Protein 1RI5 (pdb70)

Solvent-accessible surface area: 12973 Å² total; per-residue (Å²): 127,143,23,77,49,4,156,18,0,25,33,3,0,27,12,0,1,2,143,89,47,20,133,174,57,5,7,0,0,4,0,22,13,19,135,1,52,9,0,51,20,0,24,150,27,15,4,25,50,0,41,0,0,16,124,34,129,111,19,1,82,48,0,98,60,130,2,158,114,27,180,79,200,5,136,35,87,34,103,43,41,28,5,22,27,172,120,2,88,26,66,88,70,2,25,2,0,0,0,16,53,11,0,3,76,0,24,44,77,55,124,13,9,60,56,0,6,105,0,0,10,87,3,0,101,107,24,7,50,0,0,0,0,0,8,5,48,89,49,0,12,93,16,93,128,113,66,97,32,53,40,125,28,8,96,7,65,31,75,169,146,124,157,57,82,52,120,58,9,152,40,9,97,11,42,30,73,119,51,58,121,74,32,66,6,52,14,8,66,31,95,127,0,29,64,20,0,122,202,43,33,0,15,67,69,52,94,62,30,1,54,79,6,26,88,31,19,23,172,149,10,88,93,30,24,170,155,64,66,27,59,117,30,74,212,83,8,31,41,0,0,14,2,18,15,0,0,0,0,87,40,143

Foldseek 3Di:
DVCVQLVLLLLLLVLVLCLVAAAAQFAEEEEQCFLVPCVVSVQVRNYAHYEYEHQDVVRQVNNVVVVVPDDHNHYYHYDHNDLQQDADPPPEAGQEYEYEACLQVSVPDPNSRLRNLVNNLVRHDAFHKYKYKYFALVLQLVCVVVVHQADPFKGKAWDDDDPQDSVNTFWIFIGGVVDDHRDIGGHDPPVVNQVSNVVSQKHWDDKFFSVVSSVVVCVVCVPSQVVDPHDDDDPNSVSVSRRMMITMITGD

Structure (mmCIF, N/CA/C/O backbone):
data_1RI5
#
_entry.id   1RI5
#
_cell.length_a   63.773
_cell.length_b   63.773
_cell.length_c   112.778
_cell.angle_alpha   90.00
_cell.angle_beta   90.00
_cell.angle_gamma   120.00
#
_symmetry.space_group_name_H-M   'P 31 2 1'
#
loop_
_entity.id
_entity.type
_entity.pdbx_description
1 polymer 'mRNA CAPPING ENZYME'
2 water water
#
loop_
_atom_site.group_PDB
_atom_site.id
_atom_site.type_symbol
_atom_site.label_atom_id
_atom_site.label_alt_id
_atom_site.label_comp_id
_atom_site.label_asym_id
_atom_site.l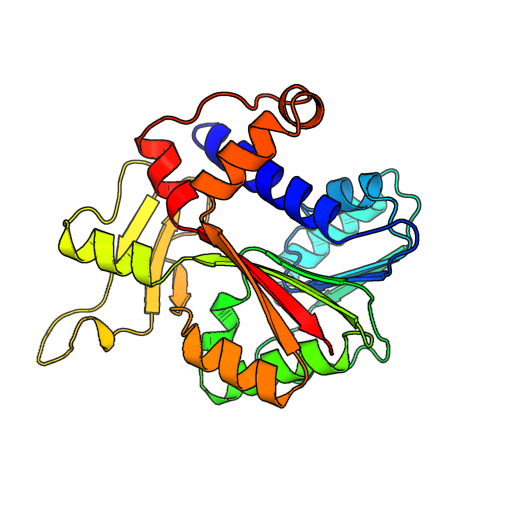abel_entity_id
_atom_site.label_seq_id
_atom_site.pdbx_PDB_ins_code
_atom_site.Cartn_x
_atom_site.Cartn_y
_atom_site.Cartn_z
_atom_site.occupancy
_atom_site.B_iso_or_equiv
_atom_site.auth_seq_id
_atom_site.auth_comp_id
_atom_site.auth_asym_id
_atom_site.auth_atom_id
_atom_site.pdbx_PDB_model_num
ATOM 1 N N . SER A 1 41 ? 20.972 46.742 98.597 1.00 56.29 41 SER A N 1
ATOM 2 C CA . SER A 1 41 ? 20.497 48.120 98.933 1.00 56.10 41 SER A CA 1
ATOM 3 C C . SER A 1 41 ? 20.204 48.933 97.676 1.00 55.45 41 SER A C 1
ATOM 4 O O . SER A 1 41 ? 19.265 49.740 97.639 1.00 55.88 41 SER A O 1
ATOM 7 N N . LYS A 1 42 ? 21.009 48.710 96.642 1.00 54.42 42 LYS A N 1
ATOM 8 C CA . LYS A 1 42 ? 20.846 49.418 95.377 1.00 53.24 42 LYS A CA 1
ATOM 9 C C . LYS A 1 42 ? 19.839 48.724 94.470 1.00 51.67 42 LYS A C 1
ATOM 10 O O . LYS A 1 42 ? 19.159 49.372 93.697 1.00 51.28 42 LYS A O 1
ATOM 16 N N . THR A 1 43 ? 19.758 47.403 94.565 1.00 50.55 43 THR A N 1
ATOM 1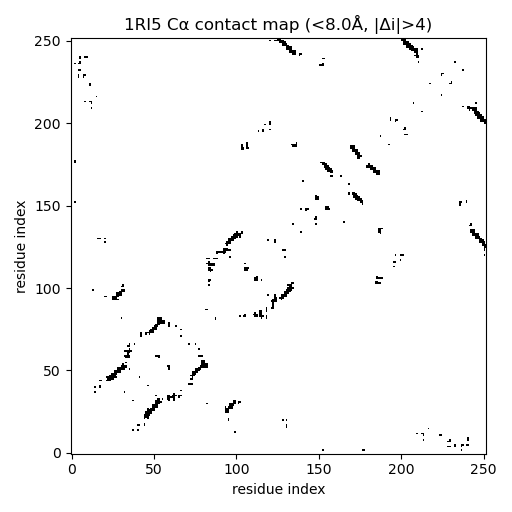7 C CA . THR A 1 43 ? 18.829 46.625 93.751 1.00 49.75 43 THR A CA 1
ATOM 18 C C . THR A 1 43 ? 17.523 46.357 94.499 1.00 49.06 43 THR A C 1
ATOM 19 O O . THR A 1 43 ? 16.689 45.583 94.044 1.00 48.99 43 THR A O 1
ATOM 23 N N . ILE A 1 44 ? 17.355 47.009 95.643 1.00 47.85 44 ILE A N 1
ATOM 24 C CA . ILE A 1 44 ? 16.160 46.849 96.459 1.00 46.83 44 ILE A CA 1
ATOM 25 C C . ILE A 1 44 ? 14.878 46.938 95.632 1.00 45.31 44 ILE A C 1
ATOM 26 O O . ILE A 1 44 ? 14.040 46.041 95.685 1.00 45.20 44 ILE A O 1
ATOM 31 N N . ASN A 1 45 ? 14.728 48.019 94.868 1.00 43.45 45 ASN A N 1
ATOM 32 C CA . ASN A 1 45 ? 13.532 48.202 94.054 1.00 41.67 45 ASN A CA 1
ATOM 33 C C . ASN A 1 45 ? 13.363 47.072 93.050 1.00 40.49 45 ASN A C 1
ATOM 34 O O . ASN A 1 45 ? 12.251 46.557 92.860 1.00 40.15 45 ASN A O 1
ATOM 39 N N . ILE A 1 46 ? 14.459 46.696 92.391 1.00 38.24 46 ILE A N 1
ATOM 40 C CA . ILE A 1 46 ? 14.410 45.622 91.406 1.00 38.46 46 ILE A CA 1
ATOM 41 C C . ILE A 1 46 ? 13.940 44.325 92.061 1.00 38.26 46 ILE A C 1
ATOM 42 O O . ILE A 1 46 ? 13.104 43.609 91.504 1.00 37.52 46 ILE A O 1
ATOM 47 N N . ARG A 1 47 ? 14.459 44.047 93.254 1.00 38.53 47 ARG A N 1
ATOM 48 C CA . ARG A 1 47 ? 14.102 42.841 93.978 1.00 38.82 47 ARG A CA 1
ATOM 49 C C . ARG A 1 47 ? 12.639 42.880 94.391 1.00 37.76 47 ARG A C 1
ATOM 50 O O . ARG A 1 47 ? 11.924 41.885 94.247 1.00 36.50 47 ARG A O 1
ATOM 58 N N . ASN A 1 48 ? 12.201 44.019 94.920 1.00 36.74 48 ASN A N 1
ATOM 59 C CA . ASN A 1 48 ? 10.815 44.165 95.356 1.00 35.08 48 ASN A CA 1
ATOM 60 C C . ASN A 1 48 ? 9.866 43.949 94.193 1.00 33.80 48 ASN A C 1
ATOM 61 O O . ASN A 1 48 ? 8.822 43.326 94.351 1.00 33.22 48 ASN A O 1
ATOM 66 N N . ALA A 1 49 ? 10.232 44.474 93.027 1.00 33.06 49 ALA A N 1
ATOM 67 C CA . ALA A 1 49 ? 9.399 44.362 91.829 1.00 31.13 49 ALA A CA 1
ATOM 68 C C . ALA A 1 49 ? 9.285 42.908 91.410 1.00 30.73 49 ALA A C 1
ATOM 69 O O . ALA A 1 49 ? 8.191 42.410 91.195 1.00 30.28 49 ALA A O 1
ATOM 71 N N . ASN A 1 50 ? 10.419 42.223 91.301 1.00 30.54 50 ASN A N 1
ATOM 72 C CA . ASN A 1 50 ? 10.422 40.811 90.923 1.00 30.89 50 ASN A CA 1
ATOM 73 C C . ASN A 1 50 ? 9.665 39.938 91.911 1.00 30.93 50 ASN A C 1
ATOM 74 O O . ASN A 1 50 ? 8.967 39.011 91.510 1.00 31.48 50 ASN A O 1
ATOM 79 N N . ASN A 1 51 ? 9.804 40.226 93.201 1.00 30.91 51 ASN A N 1
ATOM 80 C CA . ASN A 1 51 ? 9.094 39.452 94.216 1.00 31.67 51 ASN A CA 1
ATOM 81 C C . ASN A 1 51 ? 7.597 39.700 94.139 1.00 31.25 51 ASN A C 1
ATOM 82 O O . ASN A 1 51 ? 6.806 38.790 94.338 1.00 30.60 51 ASN A O 1
ATOM 87 N N . PHE A 1 52 ? 7.216 40.940 93.866 1.00 30.65 52 PHE A N 1
ATOM 88 C CA . PHE A 1 52 ? 5.813 41.315 93.749 1.00 29.89 52 PHE A CA 1
ATOM 89 C C . PHE A 1 52 ? 5.192 40.553 92.576 1.00 28.66 52 PHE A C 1
ATOM 90 O O . PHE A 1 52 ? 4.123 39.995 92.670 1.00 29.64 52 PHE A O 1
ATOM 98 N N . ILE A 1 53 ? 5.875 40.563 91.443 1.00 28.29 53 ILE A N 1
ATOM 99 C CA . ILE A 1 53 ? 5.409 39.867 90.242 1.00 26.69 53 ILE A CA 1
ATOM 100 C C . ILE A 1 53 ? 5.247 38.370 90.506 1.00 26.58 53 ILE A C 1
ATOM 101 O O . ILE A 1 53 ? 4.270 37.755 90.071 1.00 25.81 53 ILE A O 1
ATOM 106 N N . LYS A 1 54 ? 6.187 37.787 91.248 1.00 25.86 54 LYS A N 1
ATOM 107 C CA . LYS A 1 54 ? 6.123 36.358 91.558 1.00 26.79 54 LYS A CA 1
ATOM 108 C C . LYS A 1 54 ? 4.963 36.083 92.504 1.00 26.37 54 LYS A C 1
ATOM 109 O O . LYS A 1 54 ? 4.300 35.058 92.390 1.00 27.70 54 LYS A O 1
ATOM 115 N N . ALA A 1 55 ? 4.724 37.000 93.437 1.00 26.56 55 ALA A N 1
ATOM 116 C CA . ALA A 1 55 ? 3.643 36.831 94.409 1.00 26.66 55 ALA A CA 1
ATOM 117 C C . ALA A 1 55 ? 2.293 36.870 93.695 1.00 26.67 55 ALA A C 1
ATOM 118 O O . ALA A 1 55 ? 1.395 36.104 94.005 1.00 25.58 55 ALA A O 1
ATOM 120 N N . CYS A 1 56 ? 2.167 37.755 92.722 1.00 26.74 56 CYS A N 1
ATOM 121 C CA . CYS A 1 56 ? 0.932 37.877 91.964 1.00 28.32 56 CYS A CA 1
ATOM 122 C C . CYS A 1 56 ? 0.708 36.673 91.082 1.00 28.09 56 CYS A C 1
ATOM 123 O O . CYS A 1 56 ? -0.422 36.189 90.946 1.00 28.76 56 CYS A O 1
ATOM 126 N N . LEU A 1 57 ? 1.784 36.190 90.474 1.00 29.26 57 LEU A N 1
ATOM 127 C CA . LEU A 1 57 ? 1.690 35.030 89.586 1.00 30.54 57 LEU A CA 1
ATOM 128 C C . LEU A 1 57 ? 1.238 33.798 90.364 1.00 31.49 57 LEU A C 1
ATOM 129 O O . LEU A 1 57 ? 0.388 33.045 89.921 1.00 32.12 57 LEU A O 1
ATOM 134 N N . ILE A 1 58 ? 1.810 33.613 91.544 1.00 32.68 58 ILE A N 1
ATOM 135 C CA . ILE A 1 58 ? 1.452 32.491 92.404 1.00 34.77 58 ILE A CA 1
ATOM 136 C C . ILE A 1 58 ? -0.007 32.617 92.827 1.00 35.80 58 ILE A C 1
ATOM 137 O O . ILE A 1 58 ? -0.787 31.680 92.706 1.00 36.90 58 ILE A O 1
ATOM 142 N N . ARG A 1 59 ? -0.366 33.801 93.297 1.00 36.81 59 ARG A N 1
ATOM 143 C CA . ARG A 1 59 ? -1.715 34.085 93.743 1.00 37.26 59 ARG A CA 1
ATOM 144 C C . ARG A 1 59 ? -2.738 33.842 92.639 1.00 36.61 59 ARG A C 1
ATOM 145 O O . ARG A 1 59 ? -3.861 33.428 92.901 1.00 36.96 59 ARG A O 1
ATOM 153 N N . LEU A 1 60 ? -2.337 34.116 91.406 1.00 35.58 60 LEU A N 1
ATOM 154 C CA . LEU A 1 60 ? -3.214 33.946 90.253 1.00 34.06 60 LEU A CA 1
ATOM 155 C C . LEU A 1 60 ? -3.500 32.502 89.842 1.00 33.44 60 LEU A C 1
ATOM 156 O O . LEU A 1 60 ? -4.560 32.228 89.272 1.00 32.94 60 LEU A O 1
ATOM 161 N N . TYR A 1 61 ? -2.582 31.583 90.114 1.00 30.75 61 TYR A N 1
ATOM 162 C CA . TYR A 1 61 ? -2.795 30.206 89.695 1.00 29.62 61 TYR A CA 1
ATOM 163 C C . TYR A 1 61 ? -2.782 29.192 90.817 1.00 28.88 61 TYR A C 1
ATOM 164 O O . TYR A 1 61 ? -2.750 27.994 90.558 1.00 28.73 61 TYR A O 1
ATOM 173 N N . THR A 1 62 ? -2.757 29.657 92.062 1.00 28.83 62 THR A N 1
ATOM 174 C CA . THR A 1 62 ? -2.761 28.727 93.190 1.00 29.69 62 THR A CA 1
ATOM 175 C C . THR A 1 62 ? -4.029 28.868 94.034 1.00 30.53 62 THR A C 1
ATOM 176 O O . THR A 1 62 ? -4.688 29.911 94.019 1.00 30.84 62 THR A O 1
ATOM 180 N N . LYS A 1 63 ? -4.365 27.812 94.765 1.00 31.38 63 LYS A N 1
ATOM 181 C CA . LYS A 1 63 ? -5.530 27.837 95.633 1.00 31.80 63 LYS A CA 1
ATOM 182 C C . LYS A 1 63 ? -5.259 26.999 96.879 1.00 32.01 63 LYS A C 1
ATOM 183 O O . LYS A 1 63 ? -4.379 26.122 96.868 1.00 31.39 63 LYS A O 1
ATOM 189 N N . ARG A 1 64 ? -6.007 27.284 97.940 1.00 31.98 64 ARG A N 1
ATOM 190 C CA . ARG A 1 64 ? -5.868 26.575 99.201 1.00 31.78 64 ARG A CA 1
ATOM 191 C C . ARG A 1 64 ? -5.832 25.060 98.986 1.00 29.35 64 ARG A C 1
ATOM 192 O O . ARG A 1 64 ? -6.562 24.517 98.174 1.00 28.94 64 ARG A O 1
ATOM 200 N N . GLY A 1 65 ? -4.940 24.388 99.707 1.00 28.37 65 GLY A N 1
ATOM 201 C CA . GLY A 1 65 ? -4.835 22.945 99.610 1.00 27.44 65 GLY A CA 1
ATOM 202 C C . GLY A 1 65 ? -4.035 22.448 98.421 1.00 27.12 65 GLY A C 1
ATOM 203 O O . GLY A 1 65 ? -3.893 21.237 98.216 1.00 25.51 65 GLY A O 1
ATOM 204 N N . ASP A 1 66 ? -3.522 23.374 97.619 1.00 26.54 66 ASP A N 1
ATOM 205 C CA . ASP A 1 66 ? -2.745 22.989 96.446 1.00 26.74 66 ASP A CA 1
ATOM 206 C C . ASP A 1 66 ? -1.382 22.409 96.787 1.00 25.83 66 ASP A C 1
ATOM 207 O O . ASP A 1 66 ? -0.745 22.804 97.765 1.00 24.44 66 ASP A O 1
ATOM 212 N N . SER A 1 67 ? -0.945 21.450 95.979 1.00 25.79 67 SER A N 1
ATOM 213 C CA . SER A 1 67 ? 0.374 20.846 96.134 1.00 27.51 67 SER A CA 1
ATOM 214 C C . SER A 1 67 ? 1.256 21.548 95.080 1.00 26.45 67 SER A C 1
ATOM 215 O O . SER A 1 67 ? 0.918 21.604 93.897 1.00 25.72 67 SER A O 1
ATOM 218 N N . VAL A 1 68 ? 2.392 22.085 95.514 1.00 25.91 68 VAL A N 1
ATOM 219 C CA . VAL A 1 68 ? 3.281 22.813 94.634 1.00 25.48 68 VAL A CA 1
ATOM 220 C C . VAL A 1 68 ? 4.689 22.223 94.555 1.00 24.12 68 VAL A C 1
ATOM 221 O O . VAL A 1 68 ? 5.305 21.872 95.571 1.00 24.24 68 VAL A O 1
ATOM 225 N N . LEU A 1 69 ? 5.192 22.131 93.324 1.00 22.65 69 LEU A N 1
ATOM 226 C CA . LEU A 1 69 ? 6.529 21.634 93.053 1.00 22.84 69 LEU A CA 1
ATOM 227 C C . LEU A 1 69 ? 7.339 22.844 92.584 1.00 23.52 69 LEU A C 1
ATOM 228 O O . LEU A 1 69 ? 7.032 23.443 91.535 1.00 21.68 69 LEU A O 1
ATOM 233 N N . ASP A 1 70 ? 8.333 23.226 93.385 1.00 24.38 70 ASP A N 1
ATOM 234 C CA . ASP A 1 70 ? 9.177 24.368 93.063 1.00 25.92 70 ASP A CA 1
ATOM 235 C C . ASP A 1 70 ? 10.513 23.933 92.444 1.00 26.48 70 ASP A C 1
ATOM 236 O O . ASP A 1 70 ? 11.415 23.479 93.154 1.00 26.34 70 ASP A O 1
ATOM 241 N N . LEU A 1 71 ? 10.618 24.046 91.117 1.00 25.91 71 LEU A N 1
ATOM 242 C CA . LEU A 1 71 ? 11.831 23.661 90.399 1.00 26.99 71 LEU A CA 1
ATOM 243 C C . LEU A 1 71 ? 12.803 24.821 90.436 1.00 27.47 71 LEU A C 1
ATOM 244 O O . LEU A 1 71 ? 12.477 25.924 90.020 1.00 28.02 71 LEU A O 1
ATOM 249 N N . GLY A 1 72 ? 13.997 24.578 90.962 1.00 28.56 72 GLY A N 1
ATOM 250 C CA . GLY A 1 72 ? 14.974 25.644 91.075 1.00 28.75 72 GLY A CA 1
ATOM 251 C C . GLY A 1 72 ? 14.553 26.596 92.170 1.00 29.10 72 GLY A C 1
ATOM 252 O O . GLY A 1 72 ? 14.678 27.800 92.011 1.00 29.57 72 GLY A O 1
ATOM 253 N N . CYS A 1 73 ? 14.078 26.042 93.282 1.00 29.74 73 CYS A N 1
ATOM 254 C CA . CYS A 1 73 ? 13.604 26.819 94.417 1.00 29.20 73 CYS A CA 1
ATOM 255 C C . CYS A 1 73 ? 14.683 27.712 95.006 1.00 30.33 73 CYS A C 1
ATOM 256 O O . CYS A 1 73 ? 14.387 28.677 95.710 1.00 30.16 73 CYS A O 1
ATOM 259 N N . GLY A 1 74 ? 15.939 27.395 94.716 1.00 31.19 74 GLY A N 1
ATOM 260 C CA . GLY A 1 74 ? 17.031 28.178 95.266 1.00 32.13 74 GLY A CA 1
ATOM 261 C C . GLY A 1 74 ? 17.017 28.147 96.785 1.00 32.55 74 GLY A C 1
ATOM 262 O O . GLY A 1 74 ? 16.927 27.078 97.389 1.00 31.68 74 GLY A O 1
ATOM 263 N N . LYS A 1 75 ? 17.077 29.323 97.407 1.00 33.45 75 LYS A N 1
ATOM 264 C CA . LYS A 1 75 ? 17.073 29.424 98.867 1.00 35.93 75 LYS A CA 1
ATOM 265 C C . LYS A 1 75 ? 15.655 29.446 99.411 1.00 35.77 75 LYS A C 1
ATOM 266 O O . LYS A 1 75 ? 15.413 29.883 100.512 1.00 35.97 75 LYS A O 1
ATOM 272 N N . GLY A 1 76 ? 14.710 28.970 98.618 1.00 36.09 76 GLY A N 1
ATOM 273 C CA . GLY A 1 76 ? 13.329 28.933 99.050 1.00 35.71 76 GLY A CA 1
ATOM 274 C C . GLY A 1 76 ? 12.806 30.314 99.339 1.00 35.50 76 GLY A C 1
ATOM 275 O O . GLY A 1 76 ? 12.165 30.527 100.358 1.00 35.21 76 GLY A O 1
ATOM 276 N N . GLY A 1 77 ? 13.051 31.244 98.426 1.00 35.14 77 GLY A N 1
ATOM 277 C CA . GLY A 1 77 ? 12.590 32.606 98.620 1.00 34.51 77 GLY A CA 1
ATOM 278 C C . GLY A 1 77 ? 11.096 32.818 98.438 1.00 34.05 77 GLY A C 1
ATOM 279 O O . GLY A 1 77 ? 10.568 33.841 98.863 1.00 35.35 77 GLY A O 1
ATOM 280 N N . ASP A 1 78 ? 10.407 31.859 97.824 1.00 32.43 78 ASP A N 1
ATOM 281 C CA . ASP A 1 78 ? 8.972 31.974 97.616 1.00 31.67 78 ASP A CA 1
ATOM 282 C C . ASP A 1 78 ? 8.148 31.204 98.630 1.00 31.12 78 ASP A C 1
ATOM 283 O O . ASP A 1 78 ? 6.928 31.121 98.508 1.00 30.80 78 ASP A O 1
ATOM 288 N N . LEU A 1 79 ? 8.809 30.638 99.636 1.00 31.45 79 LEU A N 1
ATOM 289 C CA . LEU A 1 79 ? 8.114 29.888 100.695 1.00 31.46 79 LEU A CA 1
ATOM 290 C C . LEU A 1 79 ? 7.066 30.751 101.394 1.00 31.70 79 LEU A C 1
ATOM 291 O O . LEU A 1 79 ? 5.954 30.318 101.626 1.00 31.70 79 LEU A O 1
ATOM 296 N N . LEU A 1 80 ? 7.431 31.984 101.725 1.00 32.45 80 LEU A N 1
ATOM 297 C CA . LEU A 1 80 ? 6.524 32.895 102.409 1.00 34.83 80 LEU A CA 1
ATOM 298 C C . LEU A 1 80 ? 5.328 33.234 101.519 1.00 34.67 80 LEU A C 1
ATOM 299 O O . LEU A 1 80 ? 4.219 33.354 101.989 1.00 34.97 80 LEU A O 1
ATOM 304 N N . LYS A 1 81 ? 5.570 33.383 100.227 1.00 34.37 81 LYS A N 1
ATOM 305 C CA . LYS A 1 81 ? 4.511 33.714 99.283 1.00 33.58 81 LYS A CA 1
ATOM 306 C C . LYS A 1 81 ? 3.466 32.599 99.240 1.00 34.22 81 LYS A C 1
ATOM 307 O O . LYS A 1 81 ? 2.247 32.857 99.234 1.00 34.82 81 LYS A O 1
ATOM 313 N N . TYR A 1 82 ? 3.938 31.350 99.193 1.00 32.88 82 TYR A N 1
ATOM 314 C CA . TYR A 1 82 ? 3.021 30.209 99.145 1.00 33.16 82 TYR A CA 1
ATOM 315 C C . TYR A 1 82 ? 2.250 30.048 100.452 1.00 33.77 82 TYR A C 1
ATOM 316 O O . TYR A 1 82 ? 1.152 29.502 100.473 1.00 33.26 82 TYR A O 1
ATOM 325 N N . GLU A 1 83 ? 2.841 30.511 101.549 1.00 35.85 83 GLU A N 1
ATOM 326 C CA . GLU A 1 83 ? 2.198 30.422 102.851 1.00 38.57 83 GLU A CA 1
ATOM 327 C C . GLU A 1 83 ? 0.926 31.264 102.857 1.00 39.25 83 GLU A C 1
ATOM 328 O O . GLU A 1 83 ? -0.069 30.892 103.461 1.00 39.40 83 GLU A O 1
ATOM 334 N N . ARG A 1 84 ? 0.971 32.407 102.183 1.00 39.89 84 ARG A N 1
ATOM 335 C CA . ARG A 1 84 ? -0.177 33.300 102.097 1.00 41.11 84 ARG A CA 1
ATOM 336 C C . ARG A 1 84 ? -1.203 32.703 101.158 1.00 40.50 84 ARG A C 1
ATOM 337 O O . ARG A 1 84 ? -2.398 32.871 101.353 1.00 41.35 84 ARG A O 1
ATOM 345 N N . ALA A 1 85 ? -0.723 32.017 100.131 1.00 39.40 85 ALA A N 1
ATOM 346 C CA . ALA A 1 85 ? -1.601 31.389 99.152 1.00 37.59 85 ALA A CA 1
ATOM 347 C C . ALA A 1 85 ? -2.444 30.309 99.837 1.00 36.31 85 ALA A C 1
ATOM 348 O O . ALA A 1 85 ? -3.494 29.924 99.346 1.00 36.40 85 ALA A O 1
ATOM 350 N N . GLY A 1 86 ? -1.957 29.812 100.969 1.00 35.49 86 GLY A N 1
ATOM 351 C CA . GLY A 1 86 ? -2.664 28.781 101.703 1.00 33.42 86 GLY A CA 1
ATOM 352 C C . GLY A 1 86 ? -2.466 27.382 101.159 1.00 32.65 86 GLY A C 1
ATOM 353 O O . GLY A 1 86 ? -3.310 26.501 101.402 1.00 31.43 86 GLY A O 1
ATOM 354 N N . ILE A 1 87 ? -1.371 27.168 100.427 1.00 31.66 87 ILE A N 1
ATOM 355 C CA . ILE A 1 87 ? -1.094 25.844 99.856 1.00 31.16 87 ILE A CA 1
ATOM 356 C C . ILE A 1 87 ? -0.967 24.813 100.972 1.00 30.48 87 ILE A C 1
ATOM 357 O O . ILE A 1 87 ? -0.713 25.180 102.115 1.00 31.14 87 ILE A O 1
ATOM 362 N N . GLY A 1 88 ? -1.117 23.536 100.635 1.00 29.93 88 GLY A N 1
ATOM 363 C CA . GLY A 1 88 ? -1.012 22.495 101.638 1.00 29.40 88 GLY A CA 1
ATOM 364 C C . GLY A 1 88 ? 0.310 21.756 101.600 1.00 30.71 88 GLY A C 1
ATOM 365 O O . GLY A 1 88 ? 0.758 21.260 102.627 1.00 31.44 88 GLY A O 1
ATOM 366 N N . GLU A 1 89 ? 0.927 21.656 100.426 1.00 30.86 89 GLU A N 1
ATOM 367 C CA . GLU A 1 89 ? 2.215 20.977 100.303 1.00 30.67 89 GLU A CA 1
ATOM 368 C C . GLU A 1 89 ? 3.158 21.702 99.354 1.00 29.45 89 GLU A C 1
ATOM 369 O O . GLU A 1 89 ? 2.750 22.175 98.301 1.00 28.14 89 GLU A O 1
ATOM 375 N N . TYR A 1 90 ? 4.429 21.762 99.731 1.00 28.52 90 TYR A N 1
ATOM 376 C CA . TYR A 1 90 ? 5.453 22.413 98.932 1.00 28.44 90 TYR A CA 1
ATOM 377 C C . TYR A 1 90 ? 6.652 21.485 98.763 1.00 28.16 90 TYR A C 1
ATOM 378 O O . TYR A 1 90 ? 7.220 20.982 99.722 1.00 28.92 90 TYR A O 1
ATOM 387 N N . TYR A 1 91 ? 7.044 21.259 97.515 1.00 27.49 91 TYR A N 1
ATOM 388 C CA . TYR A 1 91 ? 8.184 20.395 97.216 1.00 26.91 91 TYR A CA 1
ATOM 389 C C . TYR A 1 91 ? 9.232 21.198 96.428 1.00 25.70 91 TYR A C 1
ATOM 390 O O . TYR A 1 91 ? 9.007 21.579 95.290 1.00 25.82 91 TYR A O 1
ATOM 399 N N . GLY A 1 92 ? 10.386 21.432 97.041 1.00 23.91 92 GLY A N 1
ATOM 400 C CA . GLY A 1 92 ? 11.423 22.214 96.403 1.00 24.08 92 GLY A CA 1
ATOM 401 C C . GLY A 1 92 ? 12.566 21.377 95.877 1.00 24.51 92 GLY A C 1
ATOM 402 O O . GLY A 1 92 ? 13.073 20.489 96.565 1.00 24.22 92 GLY A O 1
ATOM 403 N N . VAL A 1 93 ? 12.970 21.652 94.644 1.00 24.88 93 VAL A N 1
ATOM 404 C CA . VAL A 1 93 ? 14.068 20.931 94.022 1.00 25.05 93 VAL A CA 1
ATOM 405 C C . VAL A 1 93 ? 15.053 21.933 93.427 1.00 25.16 93 VAL A C 1
ATOM 406 O O . VAL A 1 93 ? 14.656 22.915 92.799 1.00 24.73 93 VAL A O 1
ATOM 410 N N . ASP A 1 94 ? 16.344 21.697 93.651 1.00 25.69 94 ASP A N 1
ATOM 411 C CA . ASP A 1 94 ? 17.385 22.561 93.100 1.00 26.99 94 ASP A CA 1
ATOM 412 C C . ASP A 1 94 ? 18.666 21.753 92.906 1.00 27.18 94 ASP A C 1
ATOM 413 O O . ASP A 1 94 ? 18.961 20.859 93.693 1.00 26.98 94 ASP A O 1
ATOM 418 N N . ILE A 1 95 ? 19.419 22.066 91.857 1.00 29.23 95 ILE A N 1
ATOM 419 C CA . ILE A 1 95 ? 20.653 21.360 91.571 1.00 29.97 95 ILE A CA 1
ATOM 420 C C . ILE A 1 95 ? 21.761 21.726 92.544 1.00 30.53 95 ILE A C 1
ATOM 421 O O . ILE A 1 95 ? 22.670 20.928 92.777 1.00 30.96 95 ILE A O 1
ATOM 426 N N . ALA A 1 96 ? 21.674 22.921 93.126 1.00 30.72 96 ALA A N 1
ATOM 427 C CA . ALA A 1 96 ? 22.702 23.389 94.061 1.00 30.08 96 ALA A CA 1
ATOM 428 C C . ALA A 1 96 ? 22.313 23.028 95.494 1.00 31.13 96 ALA A C 1
ATOM 429 O O . ALA A 1 96 ? 21.346 23.579 96.052 1.00 29.47 96 ALA A O 1
ATOM 431 N N . GLU A 1 97 ? 23.080 22.119 96.085 1.00 31.07 97 GLU A N 1
ATOM 432 C CA . GLU A 1 97 ? 22.809 21.675 97.439 1.00 32.48 97 GLU A CA 1
ATOM 433 C C . GLU A 1 97 ? 22.978 22.830 98.424 1.00 31.78 97 GLU A C 1
ATOM 434 O O . GLU A 1 97 ? 22.307 22.884 99.466 1.00 30.64 97 GLU A O 1
ATOM 440 N N . VAL A 1 98 ? 23.873 23.751 98.095 1.00 31.09 98 VAL A N 1
ATOM 441 C CA . VAL A 1 98 ? 24.125 24.894 98.964 1.00 30.26 98 VAL A CA 1
ATOM 442 C C . VAL A 1 98 ? 22.854 25.750 99.099 1.00 30.50 98 VAL A C 1
ATOM 443 O O . VAL A 1 98 ? 22.615 26.393 100.129 1.00 30.58 98 VAL A O 1
ATOM 447 N N . SER A 1 99 ? 22.037 25.757 98.050 1.00 31.12 99 SER A N 1
ATOM 448 C CA . SER A 1 99 ? 20.793 26.517 98.074 1.00 32.11 99 SER A CA 1
ATOM 449 C C . SER A 1 99 ? 19.681 25.755 98.789 1.00 32.27 99 SER A C 1
ATOM 450 O O . SER A 1 99 ? 18.853 26.343 99.493 1.00 32.10 99 SER A O 1
ATOM 453 N N . ILE A 1 100 ? 19.674 24.437 98.619 1.00 32.83 100 ILE A N 1
ATOM 454 C CA . ILE A 1 100 ? 18.664 23.605 99.262 1.00 33.53 100 ILE A CA 1
ATOM 455 C C . ILE A 1 100 ? 18.805 23.708 100.785 1.00 34.75 100 ILE A C 1
ATOM 456 O O . ILE A 1 100 ? 17.809 23.679 101.517 1.00 34.07 100 ILE A O 1
ATOM 461 N N . ASN A 1 101 ? 20.046 23.799 101.256 1.00 35.86 101 ASN A N 1
ATOM 462 C CA . ASN A 1 101 ? 20.325 23.911 102.684 1.00 37.26 101 ASN A CA 1
ATOM 463 C C . ASN A 1 101 ? 19.691 25.174 103.252 1.00 37.09 101 ASN A C 1
ATOM 464 O O . ASN A 1 101 ? 19.097 25.148 104.316 1.00 37.13 101 ASN A O 1
ATOM 469 N N . ASP A 1 102 ? 19.823 26.285 102.535 1.00 37.11 102 ASP A N 1
ATOM 470 C CA . ASP A 1 102 ? 19.237 27.552 102.975 1.00 36.98 102 ASP A CA 1
ATOM 471 C C . ASP A 1 102 ? 17.717 27.481 102.984 1.00 35.48 102 ASP A C 1
ATOM 472 O O . ASP A 1 102 ? 17.061 28.065 103.857 1.00 34.68 102 ASP A O 1
ATOM 477 N N . ALA A 1 103 ? 17.161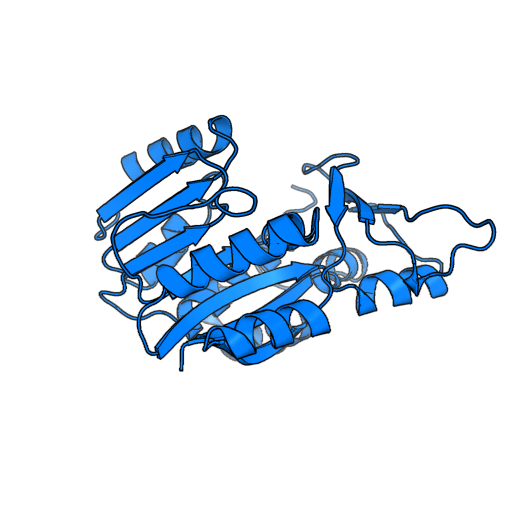 26.780 102.000 1.00 33.41 103 ALA A N 1
ATOM 478 C CA . ALA A 1 103 ? 15.715 26.634 101.902 1.00 32.91 103 ALA A CA 1
ATOM 479 C C . ALA A 1 103 ? 15.187 25.804 103.063 1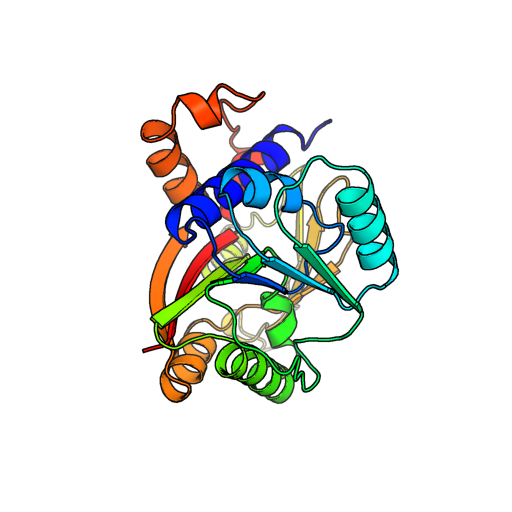.00 32.30 103 ALA A C 1
ATOM 480 O O . ALA A 1 103 ? 14.153 26.121 103.624 1.00 31.05 103 ALA A O 1
ATOM 482 N N . ARG A 1 104 ? 15.900 24.734 103.412 1.00 33.03 104 ARG A N 1
ATOM 483 C CA . ARG A 1 104 ? 15.499 23.859 104.512 1.00 34.01 104 ARG A CA 1
ATOM 484 C C . ARG A 1 104 ? 15.435 24.636 105.818 1.00 34.36 104 ARG A C 1
ATOM 485 O O . ARG A 1 104 ? 14.469 24.511 106.582 1.00 33.74 104 ARG A O 1
ATOM 493 N N . VAL A 1 105 ? 16.457 25.445 106.067 1.00 34.74 105 VAL A N 1
ATOM 494 C CA . VAL A 1 105 ? 16.499 26.241 107.286 1.00 35.44 105 VAL A CA 1
ATOM 495 C C . VAL A 1 105 ? 15.369 27.267 107.328 1.00 36.24 105 VAL A C 1
ATOM 496 O O . VAL A 1 105 ? 14.769 27.514 108.378 1.00 35.88 105 VAL A O 1
ATOM 500 N N . ARG A 1 106 ? 15.096 27.874 106.179 1.00 36.88 106 ARG A N 1
ATOM 501 C CA . ARG A 1 106 ? 14.046 28.881 106.072 1.00 39.01 106 ARG A CA 1
ATOM 502 C C . ARG A 1 106 ? 12.682 28.287 106.429 1.00 38.74 106 ARG A C 1
ATOM 503 O O . ARG A 1 106 ? 11.916 28.869 107.212 1.00 38.38 106 ARG A O 1
ATOM 511 N N . ALA A 1 107 ? 12.387 27.121 105.858 1.00 38.40 107 ALA A N 1
ATOM 512 C CA . ALA A 1 107 ? 11.109 26.450 106.099 1.00 39.15 107 ALA A CA 1
ATOM 513 C C . ALA A 1 107 ? 11.016 25.890 107.515 1.00 39.42 107 ALA A C 1
ATOM 514 O O . ALA A 1 107 ? 9.931 25.762 108.082 1.00 38.98 107 ALA A O 1
ATOM 516 N N . ARG A 1 108 ? 12.170 25.554 108.079 1.00 40.07 108 ARG A N 1
ATOM 517 C CA . ARG A 1 108 ? 12.247 25.007 109.428 1.00 41.57 108 ARG A CA 1
ATOM 518 C C . ARG A 1 108 ? 12.020 26.068 110.496 1.00 41.66 108 ARG A C 1
ATOM 519 O O . ARG A 1 108 ? 11.624 25.754 111.602 1.00 41.84 108 ARG A O 1
ATOM 527 N N . ASN A 1 109 ? 12.263 27.327 110.155 1.00 42.19 109 ASN A N 1
ATOM 528 C CA . ASN A 1 109 ? 12.114 28.418 111.108 1.00 42.90 109 ASN A CA 1
ATOM 529 C C . ASN A 1 109 ? 11.006 29.396 110.750 1.00 43.30 109 ASN A C 1
ATOM 530 O O . ASN A 1 109 ? 10.946 30.498 111.284 1.00 43.44 109 ASN A O 1
ATOM 535 N N . MET A 1 110 ? 10.120 29.002 109.848 1.00 43.81 110 MET A N 1
ATOM 536 C CA . MET A 1 110 ? 9.037 29.897 109.453 1.00 44.17 110 MET A CA 1
ATOM 537 C C . MET A 1 110 ? 7.682 29.336 109.868 1.00 44.99 110 MET A C 1
ATOM 538 O O . MET A 1 110 ? 7.504 28.124 109.991 1.00 45.41 110 MET A O 1
ATOM 543 N N . LYS A 1 111 ? 6.725 30.233 110.074 1.00 46.17 111 LYS A N 1
ATOM 544 C CA . LYS A 1 111 ? 5.365 29.855 110.442 1.00 47.62 111 LYS A CA 1
ATOM 545 C C . LYS A 1 111 ? 4.578 29.427 109.200 1.00 47.44 111 LYS A C 1
ATOM 546 O O . LYS A 1 111 ? 4.037 30.266 108.482 1.00 48.17 111 LYS A O 1
ATOM 552 N N . ARG A 1 112 ? 4.532 28.125 108.941 1.00 47.10 112 ARG A N 1
ATOM 553 C CA . ARG A 1 112 ? 3.812 27.608 107.786 1.00 46.33 112 ARG A CA 1
ATOM 554 C C . ARG A 1 112 ? 2.779 26.560 108.195 1.00 46.47 112 ARG A C 1
ATOM 555 O O . ARG A 1 112 ? 2.946 25.851 109.198 1.00 46.20 112 ARG A O 1
ATOM 563 N N . ARG A 1 113 ? 1.715 26.463 107.404 1.00 46.63 113 ARG A N 1
ATOM 564 C CA . ARG A 1 113 ? 0.644 25.508 107.669 1.00 46.88 113 ARG A CA 1
ATOM 565 C C . ARG A 1 113 ? 0.695 24.373 106.644 1.00 45.25 113 ARG A C 1
ATOM 566 O O . ARG A 1 113 ? -0.192 23.504 106.616 1.00 45.87 113 ARG A O 1
ATOM 574 N N . PHE A 1 114 ? 1.718 24.401 105.791 1.00 42.64 114 PHE A N 1
ATOM 575 C CA . PHE A 1 114 ? 1.875 23.377 104.767 1.00 39.71 114 PHE A CA 1
ATOM 576 C C . PHE A 1 114 ? 3.149 22.571 104.964 1.00 38.68 114 PHE A C 1
ATOM 577 O O . PHE A 1 114 ? 4.121 23.075 105.544 1.00 37.26 114 PHE A O 1
ATOM 585 N N . LYS A 1 115 ? 3.132 21.320 104.503 1.00 37.46 115 LYS A N 1
ATOM 586 C CA . LYS A 1 115 ? 4.298 20.448 104.620 1.00 37.28 115 LYS A CA 1
ATOM 587 C C . LYS A 1 115 ? 5.330 20.828 103.568 1.00 36.75 115 LYS A C 1
ATOM 588 O O . LYS A 1 115 ? 4.980 21.317 102.494 1.00 35.72 115 LYS A O 1
ATOM 594 N N . VAL A 1 116 ? 6.604 20.595 103.878 1.00 35.81 116 VAL A N 1
ATOM 595 C CA . VAL A 1 116 ? 7.689 20.922 102.959 1.00 35.64 116 VAL A CA 1
ATOM 596 C C . VAL A 1 116 ? 8.580 19.726 102.651 1.00 35.39 116 VAL A C 1
ATOM 597 O O . VAL A 1 116 ? 8.883 18.921 103.515 1.00 36.01 116 VAL A O 1
ATOM 601 N N . PHE A 1 117 ? 8.977 19.605 101.390 1.00 34.95 117 PHE A N 1
ATOM 602 C CA . PHE A 1 117 ? 9.851 18.528 100.947 1.00 35.04 117 PHE A CA 1
ATOM 603 C C . PHE A 1 117 ? 10.952 19.138 100.093 1.00 34.27 117 PHE A C 1
ATOM 604 O O . PHE A 1 117 ? 10.683 19.996 99.261 1.00 32.89 117 PHE A O 1
ATOM 612 N N . PHE A 1 118 ? 12.189 18.695 100.301 1.00 32.92 118 PHE A N 1
ATOM 613 C CA . PHE A 1 118 ? 13.334 19.189 99.541 1.00 33.73 118 PHE A CA 1
ATOM 614 C C . PHE A 1 118 ? 14.191 18.051 99.006 1.00 34.99 118 PHE A C 1
ATOM 615 O O . PHE A 1 118 ? 14.339 17.001 99.645 1.00 34.48 118 PHE A O 1
ATOM 623 N N . ARG A 1 119 ? 14.745 18.260 97.818 1.00 36.37 119 ARG A N 1
ATOM 624 C CA . ARG A 1 119 ? 15.583 17.250 97.183 1.00 37.73 119 ARG A CA 1
ATOM 625 C C . ARG A 1 119 ? 16.579 17.942 96.262 1.00 36.81 119 ARG A C 1
ATOM 626 O O . ARG A 1 119 ? 16.211 18.762 95.447 1.00 34.92 119 ARG A O 1
ATOM 634 N N . ALA A 1 120 ? 17.858 17.637 96.429 1.00 36.46 120 ALA A N 1
ATOM 635 C CA . ALA A 1 120 ? 18.902 18.240 95.613 1.00 36.52 120 ALA A CA 1
ATOM 636 C C . ALA A 1 120 ? 19.262 17.369 94.427 1.00 36.50 120 ALA A C 1
ATOM 637 O O . ALA A 1 120 ? 19.881 16.320 94.589 1.00 36.75 120 ALA A O 1
ATOM 639 N N . GLN A 1 121 ? 18.863 17.809 93.239 1.00 36.61 121 GLN A N 1
ATOM 640 C CA . GLN A 1 121 ? 19.163 17.086 92.004 1.00 37.37 121 GLN A CA 1
ATOM 641 C C . GLN A 1 121 ? 18.828 17.964 90.805 1.00 36.72 121 GLN A C 1
ATOM 642 O O . GLN A 1 121 ? 18.217 19.026 90.963 1.00 35.56 121 GLN A O 1
ATOM 648 N N . ASP A 1 122 ? 19.239 17.517 89.619 1.00 35.72 122 ASP A N 1
ATOM 649 C CA . ASP A 1 122 ? 18.980 18.244 88.398 1.00 37.30 122 ASP A CA 1
ATOM 650 C C . ASP A 1 122 ? 17.649 17.814 87.799 1.00 36.80 122 ASP A C 1
ATOM 651 O O . ASP A 1 122 ? 17.530 16.722 87.238 1.00 37.96 122 ASP A O 1
ATOM 656 N N . SER A 1 123 ? 16.648 18.685 87.903 1.00 36.78 123 SER A N 1
ATOM 657 C CA . SER A 1 123 ? 15.316 18.384 87.370 1.00 36.85 123 SER A CA 1
ATOM 658 C C . SER A 1 123 ? 15.138 18.893 85.938 1.00 36.53 123 SER A C 1
ATOM 659 O O . SER A 1 123 ? 14.027 18.999 85.431 1.00 36.13 123 SER A O 1
ATOM 662 N N . TYR A 1 124 ? 16.244 19.207 85.285 1.00 36.47 124 TYR A N 1
ATOM 663 C CA . TYR A 1 124 ? 16.195 19.712 83.919 1.00 36.92 124 TYR A CA 1
ATOM 664 C C . TYR A 1 124 ? 16.940 18.798 82.958 1.00 36.18 124 TYR A C 1
ATOM 665 O O . TYR A 1 124 ? 16.388 18.383 81.954 1.00 37.08 124 TYR A O 1
ATOM 674 N N . GLY A 1 125 ? 18.196 18.491 83.274 1.00 36.93 125 GLY A N 1
ATOM 675 C CA . GLY A 1 125 ? 19.008 17.650 82.411 1.00 36.76 125 GLY A CA 1
ATOM 676 C C . GLY A 1 125 ? 19.035 16.191 82.809 1.00 36.81 125 GLY A C 1
ATOM 677 O O . GLY A 1 125 ? 19.700 15.389 82.166 1.00 36.67 125 GLY A O 1
ATOM 678 N N . ARG A 1 126 ? 18.297 15.849 83.858 1.00 37.32 126 ARG A N 1
ATOM 679 C CA . ARG A 1 126 ? 18.245 14.477 84.349 1.00 36.72 126 ARG A CA 1
ATOM 680 C C . ARG A 1 126 ? 16.828 14.041 84.676 1.00 35.99 126 ARG A C 1
ATOM 681 O O . ARG A 1 126 ? 16.028 14.819 85.184 1.00 35.08 126 ARG A O 1
ATOM 689 N N . HIS A 1 127 ? 16.524 12.791 84.350 1.00 34.61 127 HIS A N 1
ATOM 690 C CA . HIS A 1 127 ? 15.211 12.216 84.601 1.00 33.90 127 HIS A CA 1
ATOM 691 C C . HIS A 1 127 ? 14.839 12.405 86.070 1.00 33.66 127 HIS A C 1
ATOM 692 O O . HIS A 1 127 ? 15.669 12.241 86.971 1.00 32.98 127 HIS A O 1
ATOM 699 N N . MET A 1 128 ? 13.583 12.755 86.320 1.00 33.49 128 MET A N 1
ATOM 700 C CA . MET A 1 128 ? 13.118 12.949 87.688 1.00 34.48 128 MET A CA 1
ATOM 701 C C . MET A 1 128 ? 11.756 12.275 87.882 1.00 34.99 128 MET A C 1
ATOM 702 O O . MET A 1 128 ? 10.847 12.401 87.041 1.00 34.38 128 MET A O 1
ATOM 707 N N . ASP A 1 129 ? 11.618 11.539 88.983 1.00 35.21 129 ASP A N 1
ATOM 708 C CA . ASP A 1 129 ? 10.366 10.857 89.287 1.00 37.00 129 ASP A CA 1
ATOM 709 C C . ASP A 1 129 ? 10.122 10.904 90.792 1.00 36.40 129 ASP A C 1
ATOM 710 O O . ASP A 1 129 ? 10.607 10.048 91.529 1.00 35.90 129 ASP A O 1
ATOM 715 N N . LEU A 1 130 ? 9.377 11.909 91.243 1.00 36.04 130 LEU A N 1
ATOM 716 C CA . LEU A 1 130 ? 9.081 12.077 92.660 1.00 35.46 130 LEU A CA 1
ATOM 717 C C . LEU A 1 130 ? 7.942 11.157 93.094 1.00 35.69 130 LEU A C 1
ATOM 718 O O . LEU A 1 130 ? 7.590 11.096 94.263 1.00 35.96 130 LEU A O 1
ATOM 723 N N . GLY A 1 131 ? 7.370 10.434 92.139 1.00 36.48 131 GLY A N 1
ATOM 724 C CA . GLY A 1 131 ? 6.292 9.518 92.455 1.00 37.58 131 GLY A CA 1
ATOM 725 C C . GLY A 1 131 ? 5.024 10.211 92.929 1.00 38.77 131 GLY A C 1
ATOM 726 O O . GLY A 1 131 ? 4.323 9.682 93.799 1.00 39.41 131 GLY A O 1
ATOM 727 N N . LYS A 1 132 ? 4.725 11.390 92.382 1.00 38.32 132 LYS A N 1
ATOM 728 C CA . LYS A 1 132 ? 3.526 12.116 92.787 1.00 38.41 132 LYS A CA 1
ATOM 729 C C . LYS A 1 132 ? 3.260 13.306 91.868 1.00 37.90 132 LYS A C 1
ATOM 730 O O . LYS A 1 132 ? 4.195 13.889 91.317 1.00 37.53 132 LYS A O 1
ATOM 736 N N . GLU A 1 133 ? 1.986 13.660 91.716 1.00 36.29 133 GLU A N 1
ATOM 737 C CA . GLU A 1 133 ? 1.581 14.769 90.866 1.00 35.15 133 GLU A CA 1
ATOM 738 C C . GLU A 1 133 ? 1.313 16.015 91.698 1.00 33.30 133 GLU A C 1
ATOM 739 O O . GLU A 1 133 ? 0.997 15.929 92.884 1.00 33.49 133 GLU A O 1
ATOM 745 N N . PHE A 1 134 ? 1.427 17.178 91.066 1.00 30.19 134 PHE A N 1
ATOM 746 C CA . PHE A 1 134 ? 1.220 18.443 91.762 1.00 27.36 134 PHE A CA 1
ATOM 747 C C . PHE A 1 134 ? 0.195 19.289 91.019 1.00 26.34 134 PHE A C 1
ATOM 748 O O . PHE A 1 134 ? 0.047 19.184 89.801 1.00 23.94 134 PHE A O 1
ATOM 756 N N . ASP A 1 135 ? -0.510 20.136 91.751 1.00 26.37 135 ASP A N 1
ATOM 757 C CA . ASP A 1 135 ? -1.495 21.013 91.124 1.00 26.41 135 ASP A CA 1
ATOM 758 C C . ASP A 1 135 ? -0.809 22.171 90.386 1.00 26.23 135 ASP A C 1
ATOM 759 O O . ASP A 1 135 ? -1.300 22.653 89.366 1.00 25.83 135 ASP A O 1
ATOM 764 N N . VAL A 1 136 ? 0.318 22.623 90.919 1.00 25.64 136 VAL A N 1
ATOM 765 C CA . VAL A 1 136 ? 1.053 23.715 90.314 1.00 25.88 136 VAL A CA 1
ATOM 766 C C . VAL A 1 136 ? 2.565 23.467 90.370 1.00 25.46 136 VAL A C 1
ATOM 767 O O . VAL A 1 136 ? 3.124 23.078 91.405 1.00 23.75 136 VAL A O 1
ATOM 771 N N . ILE A 1 137 ? 3.224 23.678 89.234 1.00 24.62 137 ILE A N 1
ATOM 772 C CA . ILE A 1 137 ? 4.674 23.538 89.149 1.00 23.67 137 ILE A CA 1
ATOM 773 C C . ILE A 1 137 ? 5.255 24.924 88.841 1.00 24.53 137 ILE A C 1
ATOM 774 O O . ILE A 1 137 ? 4.883 25.555 87.841 1.00 23.48 137 ILE A O 1
ATOM 779 N N . SER A 1 138 ? 6.140 25.400 89.712 1.00 25.00 138 SER A N 1
ATOM 780 C CA . SER A 1 138 ? 6.753 26.703 89.532 1.00 25.88 138 SER A CA 1
ATOM 781 C C . SER A 1 138 ? 8.238 26.626 89.202 1.00 26.34 138 SER A C 1
ATOM 782 O O . SER A 1 138 ? 8.977 25.798 89.752 1.00 26.09 138 SER A O 1
ATOM 785 N N . SER A 1 139 ? 8.662 27.491 88.291 1.00 26.06 139 SER A N 1
ATOM 786 C CA . SER A 1 139 ? 10.058 27.577 87.892 1.00 26.44 139 SER A CA 1
ATOM 787 C C . SER A 1 139 ? 10.358 29.067 87.671 1.00 25.99 139 SER A C 1
ATOM 788 O O . SER A 1 139 ? 10.081 29.607 86.602 1.00 25.23 139 SER A O 1
ATOM 791 N N . GLN A 1 140 ? 10.907 29.721 88.688 1.00 25.34 140 GLN A N 1
ATOM 792 C CA . GLN A 1 140 ? 11.199 31.144 88.620 1.00 25.90 140 GLN A CA 1
ATOM 793 C C . GLN A 1 140 ? 12.660 31.419 88.325 1.00 25.69 140 GLN A C 1
ATOM 794 O O . GLN A 1 140 ? 13.537 30.999 89.060 1.00 26.03 140 GLN A O 1
ATOM 800 N N . PHE A 1 141 ? 12.910 32.138 87.237 1.00 26.74 141 PHE A N 1
ATOM 801 C CA . PHE A 1 141 ? 14.259 32.477 86.808 1.00 27.94 141 PHE A CA 1
ATOM 802 C C . PHE A 1 141 ? 15.230 31.296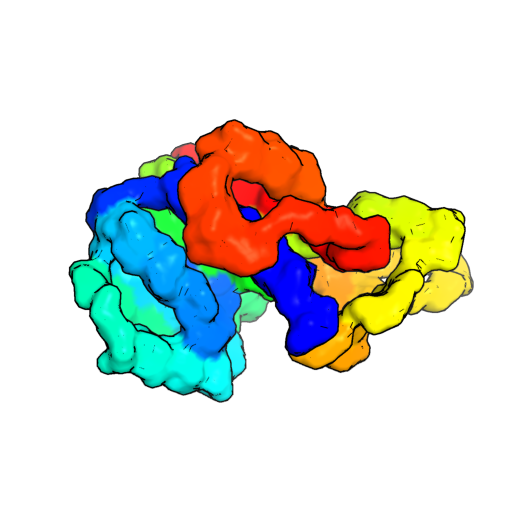 86.836 1.00 28.49 141 PHE A C 1
ATOM 803 O O . PHE A 1 141 ? 16.260 31.356 87.511 1.00 30.55 141 PHE A O 1
ATOM 811 N N . SER A 1 142 ? 14.907 30.219 86.124 1.00 28.39 142 SER A N 1
ATOM 812 C CA . SER A 1 142 ? 15.812 29.078 86.091 1.00 29.38 142 SER A CA 1
ATOM 813 C C . SER A 1 142 ? 15.491 28.103 84.951 1.00 29.33 142 SER A C 1
ATOM 814 O O . SER A 1 142 ? 16.356 27.337 84.508 1.00 29.20 142 SER A O 1
ATOM 817 N N . PHE A 1 143 ? 14.252 28.127 84.469 1.00 29.12 143 PHE A N 1
ATOM 818 C CA . PHE A 1 143 ? 13.843 27.203 83.405 1.00 30.02 143 PHE A CA 1
ATOM 819 C C . PHE A 1 143 ? 14.653 27.365 82.118 1.00 29.95 143 PHE A C 1
ATOM 820 O O . PHE A 1 143 ? 14.796 26.426 81.334 1.00 29.48 143 PHE A O 1
ATOM 828 N N . HIS A 1 144 ? 15.180 28.565 81.905 1.00 29.62 144 HIS A N 1
ATOM 829 C CA . HIS A 1 144 ? 15.971 28.837 80.716 1.00 31.05 144 HIS A CA 1
ATOM 830 C C . HIS A 1 144 ? 17.244 28.006 80.739 1.00 31.00 144 HIS A C 1
ATOM 831 O O . HIS A 1 144 ? 17.898 27.851 79.726 1.00 31.62 144 HIS A O 1
ATOM 838 N N . TYR A 1 145 ? 17.582 27.455 81.895 1.00 30.54 145 TYR A N 1
ATOM 839 C CA . TYR A 1 145 ? 18.784 26.642 82.026 1.00 31.45 145 TYR A CA 1
ATOM 840 C C . TYR A 1 145 ? 18.524 25.251 81.447 1.00 31.06 145 TYR A C 1
ATOM 841 O O . TYR A 1 145 ? 19.422 24.437 81.310 1.00 31.53 145 TYR A O 1
ATOM 850 N N . ALA A 1 146 ? 17.270 24.963 81.132 1.00 29.91 146 ALA A N 1
ATOM 851 C CA . ALA A 1 146 ? 16.909 23.667 80.558 1.00 29.97 146 ALA A CA 1
ATOM 852 C C . ALA A 1 146 ? 17.195 23.630 79.042 1.00 30.35 146 ALA A C 1
ATOM 853 O O . ALA A 1 146 ? 17.157 22.570 78.411 1.00 30.22 146 ALA A O 1
ATOM 855 N N . PHE A 1 147 ? 17.468 24.793 78.462 1.00 31.20 147 PHE A N 1
ATOM 856 C CA . PHE A 1 147 ? 17.751 24.876 77.038 1.00 31.41 147 PHE A CA 1
ATOM 857 C C . PHE A 1 147 ? 19.243 24.715 76.752 1.00 33.00 147 PHE A C 1
ATOM 858 O O . PHE A 1 147 ? 19.737 25.212 75.763 1.00 33.98 147 PHE A O 1
ATOM 866 N N . SER A 1 148 ? 19.952 24.011 77.622 1.00 34.33 148 SER A N 1
ATOM 867 C CA . SER A 1 148 ? 21.374 23.764 77.448 1.00 36.16 148 SER A CA 1
ATOM 868 C C . SER A 1 148 ? 21.594 22.976 76.155 1.00 36.48 148 SER A C 1
ATOM 869 O O . SER A 1 148 ? 22.373 23.362 75.298 1.00 36.29 148 SER A O 1
ATOM 872 N N . THR A 1 149 ? 20.912 21.844 76.033 1.00 37.05 149 THR A N 1
ATOM 873 C CA . THR A 1 149 ? 21.010 20.995 74.851 1.00 38.19 149 THR A CA 1
ATOM 874 C C . THR A 1 149 ? 19.604 20.559 74.457 1.00 38.61 149 THR A C 1
ATOM 875 O O . THR A 1 149 ? 18.648 20.702 75.229 1.00 38.33 149 THR A O 1
ATOM 879 N N . SER A 1 150 ? 19.484 20.017 73.248 1.00 38.96 150 SER A N 1
ATOM 880 C CA . SER A 1 150 ? 18.198 19.558 72.742 1.00 39.41 150 SER A CA 1
ATOM 881 C C . SER A 1 150 ? 17.633 18.443 73.631 1.00 39.19 150 SER A C 1
ATOM 882 O O . SER A 1 150 ? 16.422 18.414 73.925 1.00 38.55 150 SER A O 1
ATOM 885 N N . GLU A 1 151 ? 18.513 17.534 74.055 1.00 38.54 151 GLU A N 1
ATOM 886 C CA . GLU A 1 151 ? 18.101 16.423 74.898 1.00 39.01 151 GLU A CA 1
ATOM 887 C C . GLU A 1 151 ? 17.707 16.916 76.284 1.00 38.12 151 GLU A C 1
ATOM 888 O O . GLU A 1 151 ? 16.731 16.459 76.862 1.00 38.95 151 GLU A O 1
ATOM 894 N N . SER A 1 152 ? 18.485 17.849 76.819 1.00 37.30 152 SER A N 1
ATOM 895 C CA . SER A 1 152 ? 18.229 18.406 78.137 1.00 36.47 152 SER A CA 1
ATOM 896 C C . SER A 1 152 ? 16.824 18.997 78.200 1.00 34.90 152 SER A C 1
ATOM 897 O O . SER A 1 152 ? 16.087 18.776 79.157 1.00 36.69 152 SER A O 1
ATOM 900 N N . LEU A 1 153 ? 16.453 19.746 77.167 1.00 32.56 153 LEU A N 1
ATOM 901 C CA . LEU A 1 153 ? 15.141 20.371 77.114 1.00 31.00 153 LEU A CA 1
ATOM 902 C C . LEU A 1 153 ? 14.047 19.329 77.091 1.00 30.50 153 LEU A C 1
ATOM 903 O O . LEU A 1 153 ? 13.027 19.503 77.758 1.00 28.94 153 LEU A O 1
ATOM 908 N N . ASP A 1 154 ? 14.252 18.273 76.307 1.00 29.99 154 ASP A N 1
ATOM 909 C CA . ASP A 1 154 ? 13.273 17.203 76.185 1.00 30.45 154 ASP A CA 1
ATOM 910 C C . ASP A 1 154 ? 13.087 16.480 77.513 1.00 29.11 154 ASP A C 1
ATOM 911 O O . ASP A 1 154 ? 11.974 16.116 77.879 1.00 28.40 154 ASP A O 1
ATOM 916 N N . ILE A 1 155 ? 14.183 16.278 78.233 1.00 29.13 155 ILE A N 1
ATOM 917 C CA . ILE A 1 155 ? 14.132 15.630 79.539 1.00 28.12 155 ILE A CA 1
ATOM 918 C C . ILE A 1 155 ? 13.391 16.532 80.518 1.00 29.06 155 ILE A C 1
ATOM 919 O O . ILE A 1 155 ? 12.532 16.058 81.268 1.00 28.83 155 ILE A O 1
ATOM 924 N N . ALA A 1 156 ? 13.711 17.825 80.488 1.00 28.54 156 ALA A N 1
ATOM 925 C CA . ALA A 1 156 ? 13.096 18.794 81.389 1.00 28.50 156 ALA A CA 1
ATOM 926 C C . ALA A 1 156 ? 11.594 18.876 81.157 1.00 29.20 156 ALA A C 1
ATOM 927 O O . ALA A 1 156 ? 10.803 18.766 82.096 1.00 29.01 156 ALA A O 1
ATOM 929 N N . GLN A 1 157 ? 11.202 19.062 79.901 1.00 29.44 157 GLN A N 1
ATOM 930 C CA . GLN A 1 157 ? 9.786 19.178 79.571 1.00 30.72 157 GLN A CA 1
ATOM 931 C C . GLN A 1 157 ? 9.001 17.936 79.986 1.00 31.39 157 GLN A C 1
ATOM 932 O O . GLN A 1 157 ? 7.858 18.027 80.445 1.00 31.40 157 GLN A O 1
ATOM 938 N N . ARG A 1 158 ? 9.607 16.768 79.809 1.00 31.13 158 ARG A N 1
ATOM 939 C CA . ARG A 1 158 ? 8.963 15.518 80.190 1.00 32.06 158 ARG A CA 1
ATOM 940 C C . ARG A 1 158 ? 8.864 15.348 81.713 1.00 31.78 158 ARG A C 1
ATOM 941 O O . ARG A 1 158 ? 7.942 14.711 82.188 1.00 31.96 158 ARG A O 1
ATOM 949 N N . ASN A 1 159 ? 9.821 15.888 82.467 1.00 31.30 159 ASN A N 1
ATOM 950 C CA . ASN A 1 159 ? 9.780 15.790 83.920 1.00 31.82 159 ASN A CA 1
ATOM 951 C C . ASN A 1 159 ? 8.587 16.600 84.433 1.00 32.06 159 ASN A C 1
ATOM 952 O O . ASN A 1 159 ? 7.848 16.159 85.324 1.00 32.94 159 ASN A O 1
ATOM 957 N N . ILE A 1 160 ? 8.402 17.787 83.867 1.00 32.12 160 ILE A N 1
ATOM 958 C CA . ILE A 1 160 ? 7.301 18.663 84.254 1.00 31.80 160 ILE A CA 1
ATOM 959 C C . ILE A 1 160 ? 5.951 18.041 83.926 1.00 31.28 160 ILE A C 1
ATOM 960 O O . ILE A 1 160 ? 5.027 18.047 84.722 1.00 30.40 160 ILE A O 1
ATOM 965 N N . ALA A 1 161 ? 5.854 17.491 82.731 1.00 32.16 161 ALA A N 1
ATOM 966 C CA . ALA A 1 161 ? 4.624 16.866 82.271 1.00 31.57 161 ALA A CA 1
ATOM 967 C C . ALA A 1 161 ? 4.175 15.678 83.123 1.00 31.73 161 ALA A C 1
ATOM 968 O O . ALA A 1 161 ? 2.984 15.524 83.391 1.00 32.02 161 ALA A O 1
ATOM 970 N N . ARG A 1 162 ? 5.118 14.854 83.566 1.00 31.42 162 ARG A N 1
ATOM 971 C CA . ARG A 1 162 ? 4.758 13.684 84.354 1.00 31.91 162 ARG A CA 1
ATOM 972 C C . ARG A 1 162 ? 4.483 13.997 85.806 1.00 31.40 162 ARG A C 1
ATOM 973 O O . ARG A 1 162 ? 3.916 13.168 86.516 1.00 31.86 162 ARG A O 1
ATOM 981 N N . HIS A 1 163 ? 4.890 15.181 86.257 1.00 30.72 163 HIS A N 1
ATOM 982 C CA . HIS A 1 163 ? 4.634 15.581 87.644 1.00 31.45 163 HIS A CA 1
ATOM 983 C C . HIS A 1 163 ? 3.477 16.574 87.785 1.00 31.35 163 HIS A C 1
ATOM 984 O O . HIS A 1 163 ? 3.186 17.068 88.864 1.00 31.76 163 HIS A O 1
ATOM 991 N N . LEU A 1 164 ? 2.817 16.869 86.677 1.00 31.52 164 LEU A N 1
ATOM 992 C CA . LEU A 1 164 ? 1.723 17.819 86.695 1.00 32.34 164 LEU A CA 1
ATOM 993 C C . LEU A 1 164 ? 0.371 17.117 86.552 1.00 33.76 164 LEU A C 1
ATOM 994 O O . LEU A 1 164 ? 0.138 16.356 85.606 1.00 33.22 164 LEU A O 1
ATOM 999 N N . ARG A 1 165 ? -0.521 17.367 87.504 1.00 35.44 165 ARG A N 1
ATOM 1000 C CA . ARG A 1 165 ? -1.861 16.783 87.469 1.00 37.41 165 ARG A CA 1
ATOM 1001 C C . ARG A 1 165 ? -2.660 17.292 86.265 1.00 37.78 165 ARG A C 1
ATOM 1002 O O . ARG A 1 165 ? -2.401 18.386 85.743 1.00 37.04 165 ARG A O 1
ATOM 1010 N N . PRO A 1 166 ? -3.642 16.495 85.808 1.00 38.34 166 PRO A N 1
ATOM 1011 C CA . PRO A 1 166 ? -4.492 16.872 84.673 1.00 37.97 166 PRO A CA 1
ATOM 1012 C C . PRO A 1 166 ? -5.213 18.190 84.978 1.00 37.27 166 PRO A C 1
ATOM 1013 O O . PRO A 1 166 ? -6.050 18.265 85.867 1.00 38.55 166 PRO A O 1
ATOM 1017 N N . GLY A 1 167 ? -4.876 19.231 84.230 1.00 36.28 167 GLY A N 1
ATOM 1018 C CA . GLY A 1 167 ? -5.500 20.527 84.435 1.00 34.15 167 GLY A CA 1
ATOM 1019 C C . GLY A 1 167 ? -4.640 21.431 85.313 1.00 33.70 167 GLY A C 1
ATOM 1020 O O . GLY A 1 167 ? -5.011 22.578 85.611 1.00 33.35 167 GLY A O 1
ATOM 1021 N N . GLY A 1 168 ? -3.497 20.915 85.754 1.00 32.05 168 GLY A N 1
ATOM 1022 C CA . GLY A 1 168 ? -2.610 21.714 86.586 1.00 30.85 168 GLY A CA 1
ATOM 1023 C C . GLY A 1 168 ? -1.929 22.812 85.786 1.00 30.02 168 GLY A C 1
ATOM 1024 O O . GLY A 1 168 ? -2.018 22.821 84.554 1.00 29.65 168 GLY A O 1
ATOM 1025 N N . TYR A 1 169 ? -1.225 23.714 86.470 1.00 28.87 169 TYR A N 1
ATOM 1026 C CA . TYR A 1 169 ? -0.558 24.823 85.812 1.00 28.47 169 TYR A CA 1
ATOM 1027 C C . TYR A 1 169 ? 0.954 24.799 86.002 1.00 28.63 169 TYR A C 1
ATOM 1028 O O . TYR A 1 169 ? 1.492 24.344 87.033 1.00 28.49 169 TYR A O 1
ATOM 1037 N N . PHE A 1 170 ? 1.645 25.317 84.993 1.00 27.21 170 PHE A N 1
ATOM 1038 C CA . PHE A 1 170 ? 3.104 25.412 85.043 1.00 26.05 170 PHE A CA 1
ATOM 1039 C C . PHE A 1 170 ? 3.490 26.886 84.866 1.00 26.00 170 PHE A C 1
ATOM 1040 O O . PHE A 1 170 ? 3.467 27.399 83.743 1.00 26.59 170 PHE A O 1
ATOM 1048 N N . ILE A 1 171 ? 3.809 27.555 85.975 1.00 26.09 171 ILE A N 1
ATOM 1049 C CA . ILE A 1 171 ? 4.143 28.968 85.955 1.00 26.34 171 ILE A CA 1
ATOM 1050 C C . ILE A 1 171 ? 5.651 29.139 85.935 1.00 26.37 171 ILE A C 1
ATOM 1051 O O . ILE A 1 171 ? 6.391 28.471 86.664 1.00 25.78 171 ILE A O 1
ATOM 1056 N N . MET A 1 172 ? 6.117 30.052 85.095 1.00 26.19 172 MET A N 1
ATOM 1057 C CA . MET A 1 172 ? 7.554 30.301 84.989 1.00 27.24 172 MET A CA 1
ATOM 1058 C C . MET A 1 172 ? 7.841 31.771 84.660 1.00 26.32 172 MET A C 1
ATOM 1059 O O . MET A 1 172 ? 6.967 32.507 84.171 1.00 25.44 172 MET A O 1
ATOM 1064 N N . THR A 1 173 ? 9.074 32.181 84.941 1.00 25.67 173 THR A N 1
ATOM 1065 C CA . THR A 1 173 ? 9.531 33.527 84.637 1.00 24.92 173 THR A CA 1
ATOM 1066 C C . THR A 1 173 ? 10.947 33.402 84.082 1.00 25.23 173 THR A C 1
ATOM 1067 O O . THR A 1 173 ? 11.870 32.991 84.806 1.00 25.41 173 THR A O 1
ATOM 1071 N N . VAL A 1 174 ? 11.107 33.717 82.795 1.00 25.38 174 VAL A N 1
ATOM 1072 C CA . VAL A 1 174 ? 12.414 33.627 82.156 1.00 25.35 174 VAL A CA 1
ATOM 1073 C C . VAL A 1 174 ? 12.711 34.856 81.293 1.00 26.68 174 VAL A C 1
ATOM 1074 O O . VAL A 1 174 ? 11.807 35.608 80.923 1.00 26.79 174 VAL A O 1
ATOM 1078 N N . PRO A 1 175 ? 13.996 35.085 80.985 1.00 26.04 175 PRO A N 1
ATOM 1079 C CA . PRO A 1 175 ? 14.385 36.237 80.160 1.00 26.61 175 PRO A CA 1
ATOM 1080 C C . PRO A 1 175 ? 13.738 36.138 78.782 1.00 27.14 175 PRO A C 1
ATOM 1081 O O . PRO A 1 175 ? 13.484 35.028 78.292 1.00 27.06 175 PRO A O 1
ATOM 1085 N N . SER A 1 176 ? 13.467 37.288 78.169 1.00 26.87 176 SER A N 1
ATOM 1086 C CA . SER A 1 176 ? 12.882 37.335 76.832 1.00 27.85 176 SER A CA 1
ATOM 1087 C C . SER A 1 176 ? 13.950 37.522 75.748 1.00 28.20 176 SER A C 1
ATOM 1088 O O . SER A 1 176 ? 14.620 38.545 75.684 1.00 28.02 176 SER A O 1
ATOM 1091 N N . ARG A 1 177 ? 14.116 36.511 74.905 1.00 30.29 177 ARG A N 1
ATOM 1092 C CA . ARG A 1 177 ? 15.088 36.558 73.822 1.00 32.36 177 ARG A CA 1
ATOM 1093 C C . ARG A 1 177 ? 14.793 37.737 72.894 1.00 32.58 177 ARG A C 1
ATOM 1094 O O . ARG A 1 177 ? 15.711 38.445 72.460 1.00 32.31 177 ARG A O 1
ATOM 1102 N N . ASP A 1 178 ? 13.510 37.955 72.592 1.00 33.54 178 ASP A N 1
ATOM 1103 C CA . ASP A 1 178 ? 13.114 39.066 71.719 1.00 33.91 178 ASP A CA 1
ATOM 1104 C C . ASP A 1 178 ? 13.570 40.401 72.294 1.00 33.63 178 ASP A C 1
ATOM 1105 O O . ASP A 1 178 ? 14.133 41.232 71.585 1.00 34.47 178 ASP A O 1
ATOM 1110 N N . VAL A 1 179 ? 13.342 40.588 73.587 1.00 32.72 179 VAL A N 1
ATOM 1111 C CA . VAL A 1 179 ? 13.749 41.814 74.262 1.00 32.01 179 VAL A CA 1
ATOM 1112 C C . VAL A 1 179 ? 15.263 41.952 74.230 1.00 31.89 179 VAL A C 1
ATOM 1113 O O . VAL A 1 179 ? 15.786 43.013 73.876 1.00 31.58 179 VAL A O 1
ATOM 1117 N N . ILE A 1 180 ? 15.963 40.888 74.603 1.00 30.66 180 ILE A N 1
ATOM 1118 C CA . ILE A 1 180 ? 17.422 40.905 74.601 1.00 30.01 180 ILE A CA 1
ATOM 1119 C C . ILE A 1 180 ? 18.003 41.239 73.230 1.00 30.13 180 ILE A C 1
ATOM 1120 O O . ILE A 1 180 ? 18.871 42.058 73.097 1.00 30.16 180 ILE A O 1
ATOM 1125 N N . LEU A 1 181 ? 17.520 40.567 72.198 1.00 31.95 181 LEU A N 1
ATOM 1126 C CA . LEU A 1 181 ? 18.004 40.808 70.845 1.00 34.48 181 LEU A CA 1
ATOM 1127 C C . LEU A 1 181 ? 17.683 42.219 70.360 1.00 36.03 181 LEU A C 1
ATOM 1128 O O . LEU A 1 181 ? 18.482 42.826 69.655 1.00 35.22 181 LEU A O 1
ATOM 1133 N N . GLU A 1 182 ? 16.517 42.734 70.735 1.00 37.65 182 GLU A N 1
ATOM 1134 C CA . GLU A 1 182 ? 16.120 44.085 70.369 1.00 39.20 182 GLU A CA 1
ATOM 1135 C C . GLU A 1 182 ? 17.061 45.109 70.982 1.00 39.68 182 GLU A C 1
ATOM 1136 O O . GLU A 1 182 ? 17.380 46.112 70.342 1.00 39.98 182 GLU A O 1
ATOM 1142 N N . ARG A 1 183 ? 17.501 44.860 72.211 1.00 38.88 183 ARG A N 1
ATOM 1143 C CA . ARG A 1 183 ? 18.430 45.770 72.868 1.00 38.49 183 ARG A CA 1
ATOM 1144 C C . ARG A 1 183 ? 19.810 45.697 72.227 1.00 38.37 183 ARG A C 1
ATOM 1145 O O . ARG A 1 183 ? 20.552 46.679 72.214 1.00 37.66 183 ARG A O 1
ATOM 1153 N N . TYR A 1 184 ? 20.158 44.526 71.705 1.00 38.36 184 TYR A N 1
ATOM 1154 C CA . TYR A 1 184 ? 21.451 44.334 71.053 1.00 39.01 184 TYR A CA 1
ATOM 1155 C C . TYR A 1 184 ? 21.520 45.233 69.819 1.00 38.47 184 TYR A C 1
ATOM 1156 O O . TYR A 1 184 ? 22.540 45.843 69.542 1.00 37.98 184 TYR A O 1
ATOM 1165 N N . LYS A 1 185 ? 20.416 45.316 69.080 1.00 38.76 185 LYS A N 1
ATOM 1166 C CA . LYS A 1 185 ? 20.338 46.152 67.881 1.00 39.69 185 LYS A CA 1
ATOM 1167 C C . LYS A 1 185 ? 20.385 47.628 68.250 1.00 40.22 185 LYS A C 1
ATOM 1168 O O . LYS A 1 185 ? 20.941 48.435 67.521 1.00 40.63 185 LYS A O 1
ATOM 1174 N N . GLN A 1 186 ? 19.819 47.971 69.400 1.00 41.05 186 GLN A N 1
ATOM 1175 C CA . GLN A 1 186 ? 19.800 49.349 69.869 1.00 41.90 186 GLN A CA 1
ATOM 1176 C C . GLN A 1 186 ? 21.160 49.772 70.418 1.00 42.85 186 GLN A C 1
ATOM 1177 O O . GLN A 1 186 ? 21.428 50.963 70.583 1.00 43.11 186 GLN A O 1
ATOM 1183 N N . GLY A 1 187 ? 22.011 48.792 70.706 1.00 43.56 187 GLY A N 1
ATOM 1184 C CA . GLY A 1 187 ? 23.332 49.091 71.231 1.00 44.86 187 GLY A CA 1
ATOM 1185 C C . GLY A 1 187 ? 23.339 49.333 72.727 1.00 46.12 187 GLY A C 1
ATOM 1186 O O . GLY A 1 187 ? 24.317 49.850 73.270 1.00 46.61 187 GLY A O 1
ATOM 1187 N N . ARG A 1 188 ? 22.243 48.976 73.390 1.00 46.66 188 ARG A N 1
ATOM 1188 C CA . ARG A 1 188 ? 22.128 49.165 74.830 1.00 47.21 188 ARG A CA 1
ATOM 1189 C C . ARG A 1 188 ? 21.929 47.821 75.517 1.00 46.22 188 ARG A C 1
ATOM 1190 O O . ARG A 1 188 ? 20.807 47.368 75.718 1.00 45.58 188 ARG A O 1
ATOM 1198 N N . MET A 1 189 ? 23.039 47.196 75.892 1.00 44.97 189 MET A N 1
ATOM 1199 C CA . MET A 1 189 ? 23.016 45.888 76.534 1.00 43.81 189 MET A CA 1
ATOM 1200 C C . MET A 1 189 ? 23.343 45.919 78.026 1.00 42.35 189 MET A C 1
ATOM 1201 O O . MET A 1 189 ? 23.541 44.876 78.636 1.00 41.79 189 MET A O 1
ATOM 1206 N N . SER A 1 190 ? 23.413 47.109 78.615 1.00 41.18 190 SER A N 1
ATOM 1207 C CA . SER A 1 190 ? 23.713 47.204 80.037 1.00 40.63 190 SER A CA 1
ATOM 1208 C C . SER A 1 190 ? 23.642 48.606 80.637 1.00 40.42 190 SER A C 1
ATOM 1209 O O . SER A 1 190 ? 23.512 49.601 79.925 1.00 38.93 190 SER A O 1
ATOM 1212 N N . ASN A 1 191 ? 23.732 48.654 81.964 1.00 40.91 191 ASN A N 1
ATOM 1213 C CA . ASN A 1 191 ? 23.709 49.891 82.734 1.00 41.32 191 ASN A CA 1
ATOM 1214 C C . ASN A 1 191 ? 24.464 49.646 84.046 1.00 41.86 191 ASN A C 1
ATOM 1215 O O . ASN A 1 191 ? 25.269 48.728 84.143 1.00 42.01 191 ASN A O 1
ATOM 1220 N N . ASP A 1 192 ? 24.196 50.456 85.061 1.00 42.52 192 ASP A N 1
ATOM 1221 C CA . ASP A 1 192 ? 24.883 50.309 86.340 1.00 43.47 192 ASP A CA 1
ATOM 1222 C C . ASP A 1 192 ? 24.292 49.222 87.211 1.00 42.74 192 ASP A C 1
ATOM 1223 O O . ASP A 1 192 ? 24.712 49.044 88.344 1.00 43.18 192 ASP A O 1
ATOM 1228 N N . PHE A 1 193 ? 23.322 48.491 86.677 1.00 41.44 193 PHE A N 1
ATOM 1229 C CA . PHE A 1 193 ? 22.675 47.425 87.430 1.00 40.17 193 PHE A CA 1
ATOM 1230 C C . PHE A 1 193 ? 22.911 46.041 86.812 1.00 39.69 193 PHE A C 1
ATOM 1231 O O . PHE A 1 193 ? 22.937 45.031 87.527 1.00 39.56 193 PHE A O 1
ATOM 1239 N N . TYR A 1 194 ? 23.066 45.975 85.493 1.00 38.41 194 TYR A N 1
ATOM 1240 C CA . TYR A 1 194 ? 23.282 44.683 84.852 1.00 37.52 194 TYR A CA 1
ATOM 1241 C C . TYR A 1 194 ? 24.188 44.810 83.621 1.00 37.36 194 TYR A C 1
ATOM 1242 O O . TYR A 1 194 ? 24.629 45.910 83.255 1.00 35.45 194 TYR A O 1
ATOM 1251 N N . LYS A 1 195 ? 24.431 43.677 82.969 1.00 36.79 195 LYS A N 1
ATOM 1252 C CA . LYS A 1 195 ? 25.257 43.643 81.774 1.00 37.55 195 LYS A CA 1
ATOM 1253 C C . LYS A 1 195 ? 25.084 42.319 81.026 1.00 37.04 195 LYS A C 1
ATOM 1254 O O . LYS A 1 195 ? 25.222 41.252 81.611 1.00 36.01 195 LYS A O 1
ATOM 1260 N N . ILE A 1 196 ? 24.762 42.403 79.738 1.00 37.37 196 ILE A N 1
ATOM 1261 C CA . ILE A 1 196 ? 24.602 41.225 78.902 1.00 39.00 196 ILE A CA 1
ATOM 1262 C C . ILE A 1 196 ? 25.558 41.260 77.719 1.00 41.37 196 ILE A C 1
ATOM 1263 O O . ILE A 1 196 ? 25.654 42.274 77.032 1.00 40.30 196 ILE A O 1
ATOM 1268 N N . GLU A 1 197 ? 26.254 40.149 77.483 1.00 44.36 197 GLU A N 1
ATOM 1269 C CA . GLU A 1 197 ? 27.209 40.059 76.383 1.00 48.93 197 GLU A CA 1
ATOM 1270 C C . GLU A 1 197 ? 26.863 38.891 75.471 1.00 51.92 197 GLU A C 1
ATOM 1271 O O . GLU A 1 197 ? 26.676 37.776 75.947 1.00 51.13 197 GLU A O 1
ATOM 1277 N N . LEU A 1 198 ? 26.772 39.152 74.170 1.00 56.41 198 LEU A N 1
ATOM 1278 C CA . LEU A 1 198 ? 26.466 38.112 73.195 1.00 61.24 198 LEU A CA 1
ATOM 1279 C C . LEU A 1 198 ? 27.731 37.566 72.538 1.00 65.18 198 LEU A C 1
ATOM 1280 O O . LEU A 1 198 ? 28.844 37.870 72.957 1.00 65.13 198 LEU A O 1
ATOM 1285 N N . GLU A 1 199 ? 27.552 36.752 71.504 1.00 70.43 199 GLU A N 1
ATOM 1286 C CA . GLU A 1 199 ? 28.674 36.147 70.789 1.00 75.17 199 GLU A CA 1
ATOM 1287 C C . GLU A 1 199 ? 29.338 37.090 69.797 1.00 78.20 199 GLU A C 1
ATOM 1288 O O . GLU A 1 199 ? 28.947 38.254 69.667 1.00 78.96 199 GLU A O 1
ATOM 1294 N N . LYS A 1 200 ? 30.349 36.570 69.104 1.00 81.61 200 LYS A N 1
ATOM 1295 C CA . LYS A 1 200 ? 31.099 37.343 68.121 1.00 84.88 200 LYS A CA 1
ATOM 1296 C C . LYS A 1 200 ? 30.390 37.376 66.770 1.00 86.85 200 LYS A C 1
ATOM 1297 O O . LYS A 1 200 ? 29.169 37.210 66.693 1.00 87.49 200 LYS A O 1
ATOM 1303 N N . MET A 1 201 ? 31.165 37.595 65.711 1.00 88.92 201 MET A N 1
ATOM 1304 C CA . MET A 1 201 ? 30.630 37.653 64.357 1.00 90.81 201 MET A CA 1
ATOM 1305 C C . MET A 1 201 ? 31.057 36.438 63.536 1.00 91.82 201 MET A C 1
ATOM 1306 O O . MET A 1 201 ? 30.863 35.291 63.959 1.00 92.02 201 MET A O 1
ATOM 1311 N N . GLU A 1 202 ? 31.632 36.694 62.362 1.00 92.77 202 GLU A N 1
ATOM 1312 C CA . GLU A 1 202 ? 32.092 35.628 61.472 1.00 93.67 202 GLU A CA 1
ATOM 1313 C C . GLU A 1 202 ? 30.973 34.676 61.050 1.00 93.59 202 GLU A C 1
ATOM 1314 O O . GLU A 1 202 ? 30.835 33.575 61.595 1.00 93.57 202 GLU A O 1
ATOM 1320 N N . ASP A 1 203 ? 30.179 35.112 60.075 1.00 93.37 203 ASP A N 1
ATOM 1321 C CA . ASP A 1 203 ? 29.075 34.319 59.547 1.00 92.90 203 ASP A CA 1
ATOM 1322 C C . ASP A 1 203 ? 28.115 33.796 60.612 1.00 92.31 203 ASP A C 1
ATOM 1323 O O . ASP A 1 203 ? 27.392 32.827 60.376 1.00 92.46 203 ASP A O 1
ATOM 1328 N N . VAL A 1 204 ? 28.105 34.435 61.777 1.00 91.24 204 VAL A N 1
ATOM 1329 C CA . VAL A 1 204 ? 27.218 34.015 62.858 1.00 89.79 204 VAL A CA 1
ATOM 1330 C C . VAL A 1 204 ? 26.099 35.028 63.075 1.00 88.25 204 VAL A C 1
ATOM 1331 O O . VAL A 1 204 ? 26.282 36.033 63.760 1.00 88.25 204 VAL A O 1
ATOM 1335 N N . PRO A 1 205 ? 24.921 34.775 62.482 1.00 86.80 205 PRO A N 1
ATOM 1336 C CA . PRO A 1 205 ? 23.758 35.660 62.604 1.00 85.33 205 PRO A CA 1
ATOM 1337 C C . PRO A 1 205 ? 23.337 35.888 64.056 1.00 83.83 205 PRO A C 1
ATOM 1338 O O . PRO A 1 205 ? 23.803 35.199 64.966 1.00 83.67 205 PRO A O 1
ATOM 1342 N N . MET A 1 206 ? 22.449 36.855 64.262 1.00 81.86 206 MET A N 1
ATOM 1343 C CA . MET A 1 206 ? 21.965 37.181 65.596 1.00 79.72 206 MET A CA 1
ATOM 1344 C C . MET A 1 206 ? 21.015 36.077 66.046 1.00 77.89 206 MET A C 1
ATOM 1345 O O . MET A 1 206 ? 20.815 35.861 67.237 1.00 77.84 206 MET A O 1
ATOM 1350 N N . GLU A 1 207 ? 20.440 35.375 65.076 1.00 75.69 207 GLU A N 1
ATOM 1351 C CA . GLU A 1 207 ? 19.502 34.292 65.346 1.00 72.98 207 GLU A CA 1
ATOM 1352 C C . GLU A 1 207 ? 20.270 32.993 65.551 1.00 70.53 207 GLU A C 1
ATOM 1353 O O . GLU A 1 207 ? 19.684 31.942 65.807 1.00 70.56 207 GLU A O 1
ATOM 1359 N N . SER A 1 208 ? 21.590 33.075 65.434 1.00 67.35 208 SER A N 1
ATOM 1360 C CA . SER A 1 208 ? 22.448 31.908 65.602 1.00 63.94 208 SER A CA 1
ATOM 1361 C C . SER A 1 208 ? 22.860 31.715 67.066 1.00 61.21 208 SER A C 1
ATOM 1362 O O . SER A 1 208 ? 22.985 30.579 67.534 1.00 60.98 208 SER A O 1
ATOM 1365 N N . VAL A 1 209 ? 23.084 32.820 67.776 1.00 57.48 209 VAL A N 1
ATOM 1366 C CA . VAL A 1 209 ? 23.486 32.755 69.175 1.00 54.64 209 VAL A CA 1
ATOM 1367 C C . VAL A 1 209 ? 22.434 32.016 69.995 1.00 52.17 209 VAL A C 1
ATOM 1368 O O . VAL A 1 209 ? 21.241 32.200 69.806 1.00 51.38 209 VAL A O 1
ATOM 1372 N N . ARG A 1 210 ? 22.888 31.173 70.909 1.00 49.63 210 ARG A N 1
ATOM 1373 C CA . ARG A 1 210 ? 21.982 30.405 71.751 1.00 47.36 210 ARG A CA 1
ATOM 1374 C C . ARG A 1 210 ? 22.229 30.650 73.237 1.00 44.40 210 ARG A C 1
ATOM 1375 O O . ARG A 1 210 ? 21.486 30.170 74.087 1.00 42.44 210 ARG A O 1
ATOM 1383 N N . GLU A 1 211 ? 23.281 31.398 73.543 1.00 41.94 211 GLU A N 1
ATOM 1384 C CA . GLU A 1 211 ? 23.620 31.718 74.925 1.00 40.86 211 GLU A CA 1
ATOM 1385 C C . GLU A 1 211 ? 24.241 33.117 75.047 1.00 38.50 211 GLU A C 1
ATOM 1386 O O . GLU A 1 211 ? 24.558 33.748 74.045 1.00 36.38 211 GLU A O 1
ATOM 1392 N N . TYR A 1 212 ? 24.404 33.585 76.278 1.00 36.78 212 TYR A N 1
ATOM 1393 C CA . TYR A 1 212 ? 24.982 34.888 76.534 1.00 35.82 212 TYR A CA 1
ATOM 1394 C C . TYR A 1 212 ? 25.483 34.998 77.961 1.00 36.47 212 TYR A C 1
ATOM 1395 O O . TYR A 1 212 ? 25.228 34.140 78.776 1.00 36.99 212 TYR A O 1
ATOM 1404 N N . ARG A 1 213 ? 26.211 36.072 78.246 1.00 37.53 213 ARG A N 1
ATOM 1405 C CA . ARG A 1 213 ? 26.774 36.334 79.572 1.00 38.87 213 ARG A CA 1
ATOM 1406 C C . ARG A 1 213 ? 25.931 37.376 80.301 1.00 37.43 213 ARG A C 1
ATOM 1407 O O . ARG A 1 213 ? 25.775 38.490 79.832 1.00 36.61 213 ARG A O 1
ATOM 1415 N N . PHE A 1 214 ? 25.396 37.001 81.453 1.00 36.78 214 PHE A N 1
ATOM 1416 C CA . PHE A 1 214 ? 24.551 37.886 82.235 1.00 35.79 214 PHE A CA 1
ATOM 1417 C C . PHE A 1 214 ? 25.179 38.210 83.589 1.00 35.41 214 PHE A C 1
ATOM 1418 O O . PHE A 1 214 ? 25.588 37.319 84.339 1.00 34.39 214 PHE A O 1
ATOM 1426 N N . THR A 1 215 ? 25.247 39.500 83.899 1.00 34.57 215 THR A N 1
ATOM 1427 C CA . THR A 1 215 ? 25.794 39.968 85.164 1.00 35.12 215 THR A CA 1
ATOM 1428 C C . THR A 1 215 ? 24.789 40.907 85.840 1.00 35.41 215 THR A C 1
ATOM 1429 O O . THR A 1 215 ? 24.251 41.815 85.210 1.00 34.58 215 THR A O 1
ATOM 1433 N N . LEU A 1 216 ? 24.536 40.673 87.122 1.00 36.31 216 LEU A N 1
ATOM 1434 C CA . LEU A 1 216 ? 23.610 41.497 87.878 1.00 37.20 216 LEU A CA 1
ATOM 1435 C C . LEU A 1 216 ? 24.242 41.939 89.201 1.00 38.73 216 LEU A C 1
ATOM 1436 O O . LEU A 1 216 ? 24.770 41.123 89.958 1.00 38.67 216 LEU A O 1
ATOM 1441 N N . LEU A 1 217 ? 24.186 43.239 89.471 1.00 39.82 217 LEU A N 1
ATOM 1442 C CA . LEU A 1 217 ?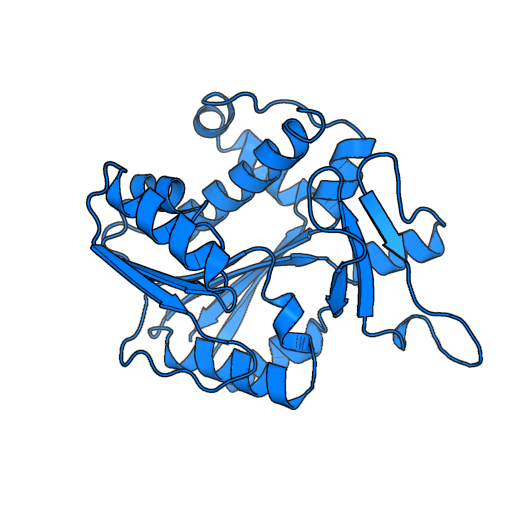 24.748 43.785 90.703 1.00 42.43 217 LEU A CA 1
ATOM 1443 C C . LEU A 1 217 ? 24.268 42.990 91.925 1.00 44.09 217 LEU A C 1
ATOM 1444 O O . LEU A 1 217 ? 23.058 42.712 92.070 1.00 43.82 217 LEU A O 1
ATOM 1449 N N . ASP A 1 218 ? 25.213 42.616 92.789 1.00 45.20 218 ASP A N 1
ATOM 1450 C CA . ASP A 1 218 ? 24.896 41.852 93.994 1.00 46.45 218 ASP A CA 1
ATOM 1451 C C . ASP A 1 218 ? 24.201 40.545 93.660 1.00 46.15 218 ASP A C 1
ATOM 1452 O O . ASP A 1 218 ? 23.449 40.016 94.478 1.00 47.06 218 ASP A O 1
ATOM 1457 N N . SER A 1 219 ? 24.460 40.023 92.465 1.00 45.35 219 SER A N 1
ATOM 1458 C CA . SER A 1 219 ? 23.848 38.771 92.029 1.00 43.95 219 SER A CA 1
ATOM 1459 C C . SER A 1 219 ? 24.865 37.959 91.234 1.00 42.95 219 SER A C 1
ATOM 1460 O O . SER A 1 219 ? 26.060 38.033 91.507 1.00 43.24 219 SER A O 1
ATOM 1463 N N . VAL A 1 220 ? 24.391 37.183 90.261 1.00 41.27 220 VAL A N 1
ATOM 1464 C CA . VAL A 1 220 ? 25.272 36.353 89.441 1.00 40.34 220 VAL A CA 1
ATOM 1465 C C . VAL A 1 220 ? 26.328 37.190 88.712 1.00 40.21 220 VAL A C 1
ATOM 1466 O O . VAL A 1 220 ? 26.122 38.382 88.427 1.00 38.65 220 VAL A O 1
ATOM 1470 N N . ASN A 1 221 ? 27.453 36.554 88.398 1.00 39.32 221 ASN A N 1
ATOM 1471 C CA . ASN A 1 221 ? 28.559 37.235 87.742 1.00 39.83 221 ASN A CA 1
ATOM 1472 C C . ASN A 1 221 ? 28.948 36.486 86.483 1.00 39.85 221 ASN A C 1
ATOM 1473 O O . ASN A 1 221 ? 29.276 35.300 86.542 1.00 39.16 221 ASN A O 1
ATOM 1478 N N . ASN A 1 222 ? 28.903 37.172 85.346 1.00 40.52 222 ASN A N 1
ATOM 1479 C CA . ASN A 1 222 ? 29.271 36.561 84.070 1.00 41.72 222 ASN A CA 1
ATOM 1480 C C . ASN A 1 222 ? 28.651 35.171 83.952 1.00 41.78 222 ASN A C 1
ATOM 1481 O O . ASN A 1 222 ? 29.260 34.242 83.424 1.00 42.82 222 ASN A O 1
ATOM 1486 N N . CYS A 1 223 ? 27.423 35.040 84.438 1.00 41.27 223 CYS A N 1
ATOM 1487 C CA . CYS A 1 223 ? 26.730 33.763 84.413 1.00 41.09 223 CYS A CA 1
ATOM 1488 C C . CYS A 1 223 ? 26.231 33.417 83.005 1.00 41.27 223 CYS A C 1
ATOM 1489 O O . CYS A 1 223 ? 25.530 34.199 82.348 1.00 39.87 223 CYS A O 1
ATOM 1492 N N . ILE A 1 224 ? 26.591 32.230 82.538 1.00 41.16 224 ILE A N 1
ATOM 1493 C CA . ILE A 1 224 ? 26.157 31.779 81.220 1.00 40.47 224 ILE A CA 1
ATOM 1494 C C . ILE A 1 224 ? 24.671 31.427 81.242 1.00 38.85 224 ILE A C 1
ATOM 1495 O O . ILE A 1 224 ? 24.220 30.604 82.048 1.00 38.15 224 ILE A O 1
ATOM 1500 N N . GLU A 1 225 ? 23.920 32.062 80.348 1.00 37.59 225 GLU A N 1
ATOM 1501 C CA . GLU A 1 225 ? 22.480 31.847 80.247 1.00 36.53 225 GLU A CA 1
ATOM 1502 C C . GLU A 1 225 ? 22.165 31.359 78.838 1.00 35.65 225 GLU A C 1
ATOM 1503 O O . GLU A 1 225 ? 22.804 31.775 77.868 1.00 35.12 225 GLU A O 1
ATOM 1509 N N . TYR A 1 226 ? 21.165 30.494 78.725 1.00 34.30 226 TYR A N 1
ATOM 1510 C CA . TYR A 1 226 ? 20.775 29.977 77.425 1.00 34.19 226 TYR A CA 1
ATOM 1511 C C . TYR A 1 226 ? 19.477 30.653 76.978 1.00 34.02 226 TYR A C 1
ATOM 1512 O O . TYR A 1 226 ? 18.525 30.779 77.758 1.00 34.67 226 TYR A O 1
ATOM 1521 N N . PHE A 1 227 ? 19.451 31.076 75.716 1.00 32.18 227 PHE A N 1
ATOM 1522 C CA . PHE A 1 227 ? 18.269 31.701 75.156 1.00 32.41 227 PHE A CA 1
ATOM 1523 C C . PHE A 1 227 ? 17.094 30.731 75.133 1.00 33.33 227 PHE A C 1
ATOM 1524 O O . PHE A 1 227 ? 17.245 29.546 74.838 1.00 33.53 227 PHE A O 1
ATOM 1532 N N . VAL A 1 228 ? 15.918 31.247 75.458 1.00 34.06 228 VAL A N 1
ATOM 1533 C CA . VAL A 1 228 ? 14.706 30.449 75.452 1.00 34.42 228 VAL A CA 1
ATOM 1534 C C . VAL A 1 228 ? 14.063 30.385 74.071 1.00 35.16 228 VAL A C 1
ATOM 1535 O O . VAL A 1 228 ? 13.547 31.382 73.584 1.00 36.49 228 VAL A O 1
ATOM 1539 N N . ASP A 1 229 ? 14.095 29.210 73.448 1.00 35.63 229 ASP A N 1
ATOM 1540 C CA . ASP A 1 229 ? 13.481 29.017 72.136 1.00 36.06 229 ASP A CA 1
ATOM 1541 C C . ASP A 1 229 ? 11.999 28.793 72.380 1.00 35.44 229 ASP A C 1
ATOM 1542 O O . ASP A 1 229 ? 11.550 27.656 72.506 1.00 35.21 229 ASP A O 1
ATOM 1547 N N . PHE A 1 230 ? 11.247 29.889 72.448 1.00 35.57 230 PHE A N 1
ATOM 1548 C CA . PHE A 1 230 ? 9.817 29.834 72.732 1.00 35.80 230 PHE A CA 1
ATOM 1549 C C . PHE A 1 230 ? 9.073 28.824 71.878 1.00 36.16 230 PHE A C 1
ATOM 1550 O O . PHE A 1 230 ? 8.403 27.933 72.396 1.00 35.63 230 PHE A O 1
ATOM 1558 N N . THR A 1 231 ? 9.185 28.975 70.566 1.00 36.53 231 THR A N 1
ATOM 1559 C CA . THR A 1 231 ? 8.513 28.086 69.625 1.00 36.84 231 THR A CA 1
ATOM 1560 C C . THR A 1 231 ? 8.778 26.617 69.930 1.00 36.99 231 THR A C 1
ATOM 1561 O O . THR A 1 231 ? 7.851 25.808 69.958 1.00 37.71 231 THR A O 1
ATOM 1565 N N . ARG A 1 232 ? 10.044 26.274 70.138 1.00 36.91 232 ARG A N 1
ATOM 1566 C CA . ARG A 1 232 ? 10.404 24.893 70.434 1.00 37.60 232 ARG A CA 1
ATOM 1567 C C . ARG A 1 232 ? 9.814 24.445 71.776 1.00 36.70 232 ARG A C 1
ATOM 1568 O O . ARG A 1 232 ? 9.440 23.285 71.947 1.00 36.65 232 ARG A O 1
ATOM 1576 N N . MET A 1 233 ? 9.741 25.364 72.732 1.00 35.99 233 MET A N 1
ATOM 1577 C CA . MET A 1 233 ? 9.185 25.062 74.050 1.00 34.86 233 MET A CA 1
ATOM 1578 C C . MET A 1 233 ? 7.692 24.776 73.940 1.00 34.32 233 MET A C 1
ATOM 1579 O O . MET A 1 233 ? 7.212 23.765 74.439 1.00 33.08 233 MET A O 1
ATOM 1584 N N . VAL A 1 234 ? 6.969 25.676 73.281 1.00 34.27 234 VAL A N 1
ATOM 1585 C CA . VAL A 1 234 ? 5.535 25.529 73.084 1.00 35.40 234 VAL A CA 1
ATOM 1586 C C . VAL A 1 234 ? 5.214 24.228 72.342 1.00 36.28 234 VAL A C 1
ATOM 1587 O O . VAL A 1 234 ? 4.342 23.462 72.758 1.00 35.78 234 VAL A O 1
ATOM 1591 N N . ASP A 1 235 ? 5.905 23.998 71.231 1.00 37.20 235 ASP A N 1
ATOM 1592 C CA . ASP A 1 235 ? 5.712 22.784 70.437 1.00 38.05 235 ASP A CA 1
ATOM 1593 C C . ASP A 1 235 ? 5.986 21.530 71.266 1.00 37.31 235 ASP A C 1
ATOM 1594 O O . ASP A 1 235 ? 5.212 20.578 71.235 1.00 37.26 235 ASP A O 1
ATOM 1599 N N . GLY A 1 236 ? 7.093 21.540 72.000 1.00 35.73 236 GLY A N 1
ATOM 1600 C CA . GLY A 1 236 ? 7.433 20.404 72.835 1.00 35.99 236 GLY A CA 1
ATOM 1601 C C . GLY A 1 236 ? 6.345 20.098 73.863 1.00 36.23 236 GLY A C 1
ATOM 1602 O O . GLY A 1 236 ? 5.922 18.944 74.034 1.00 36.05 236 GLY A O 1
ATOM 1603 N N . PHE A 1 237 ? 5.887 21.133 74.560 1.00 35.97 237 PHE A N 1
ATOM 1604 C CA . PHE A 1 237 ? 4.859 20.973 75.580 1.00 36.18 237 PHE A CA 1
ATOM 1605 C C . PHE A 1 237 ? 3.541 20.531 74.970 1.00 37.49 237 PHE A C 1
ATOM 1606 O O . PHE A 1 237 ? 2.835 19.705 75.531 1.00 37.04 237 PHE A O 1
ATOM 1614 N N . LYS A 1 238 ? 3.219 21.084 73.807 1.00 39.29 238 LYS A N 1
ATOM 1615 C CA . LYS A 1 238 ? 1.966 20.777 73.130 1.00 41.55 238 LYS A CA 1
ATOM 1616 C C . LYS A 1 238 ? 1.840 19.278 72.948 1.00 41.65 238 LYS A C 1
ATOM 1617 O O . LYS A 1 238 ? 0.792 18.707 73.194 1.00 42.46 238 LYS A O 1
ATOM 1623 N N . ARG A 1 239 ? 2.929 18.642 72.534 1.00 42.28 239 ARG A N 1
ATOM 1624 C CA . ARG A 1 239 ? 2.942 17.200 72.319 1.00 42.21 239 ARG A CA 1
ATOM 1625 C C . ARG A 1 239 ? 2.861 16.432 73.625 1.00 41.09 239 ARG A C 1
ATOM 1626 O O . ARG A 1 239 ? 2.581 15.228 73.624 1.00 40.77 239 ARG A O 1
ATOM 1634 N N . LEU A 1 240 ? 3.088 17.130 74.736 1.00 38.91 240 LEU A N 1
ATOM 1635 C CA . LEU A 1 240 ? 3.052 16.487 76.049 1.00 37.85 240 LEU A CA 1
ATOM 1636 C C . LEU A 1 240 ? 1.759 16.787 76.789 1.00 36.17 240 LEU A C 1
ATOM 1637 O O . LEU A 1 240 ? 1.622 16.478 77.965 1.00 36.40 240 LEU A O 1
ATOM 1642 N N . GLY A 1 241 ? 0.812 17.409 76.099 1.00 35.65 241 GLY A N 1
ATOM 1643 C CA . GLY A 1 241 ? -0.453 17.739 76.732 1.00 34.20 241 GLY A CA 1
ATOM 1644 C C . GLY A 1 241 ? -0.525 19.111 77.392 1.00 33.82 241 GLY A C 1
ATOM 1645 O O . GLY A 1 241 ? -1.510 19.441 78.056 1.00 33.66 241 GLY A O 1
ATOM 1646 N N . LEU A 1 242 ? 0.514 19.926 77.215 1.00 32.90 242 LEU A N 1
ATOM 1647 C CA . LEU A 1 242 ? 0.539 21.271 77.806 1.00 32.83 242 LEU A CA 1
ATOM 1648 C C . LEU A 1 242 ? 0.428 22.346 76.747 1.00 32.83 242 LEU A C 1
ATOM 1649 O O . LEU A 1 242 ? 1.203 22.369 75.787 1.00 34.03 242 LEU A O 1
ATOM 1654 N N . SER A 1 243 ? -0.555 23.221 76.921 1.00 32.66 243 SER A N 1
ATOM 1655 C CA . SER A 1 243 ? -0.779 24.304 75.973 1.00 33.50 243 SER A CA 1
ATOM 1656 C C . SER A 1 243 ? -0.506 25.655 76.615 1.00 32.18 243 SER A C 1
ATOM 1657 O O . SER A 1 243 ? -0.680 25.813 77.811 1.00 31.97 243 SER A O 1
ATOM 1660 N N . LEU A 1 244 ? -0.106 26.632 75.806 1.00 31.90 244 LEU A N 1
ATOM 1661 C CA . LEU A 1 244 ? 0.188 27.974 76.293 1.00 31.62 244 LEU A CA 1
ATOM 1662 C C . LEU A 1 244 ? -1.109 28.688 76.671 1.00 32.68 244 LEU A C 1
ATOM 1663 O O . LEU A 1 244 ? -2.096 28.650 75.931 1.00 32.80 244 LEU A O 1
ATOM 1668 N N . VAL A 1 245 ? -1.096 29.361 77.816 1.00 33.19 245 VAL A N 1
ATOM 1669 C CA . VAL A 1 245 ? -2.277 30.085 78.263 1.00 34.99 245 VAL A CA 1
ATOM 1670 C C . VAL A 1 245 ? -1.959 31.521 78.641 1.00 35.09 245 VAL A C 1
ATOM 1671 O O . VAL A 1 245 ? -2.845 32.360 78.722 1.00 35.40 245 VAL A O 1
ATOM 1675 N N . GLU A 1 246 ? -0.686 31.807 78.868 1.00 35.65 246 GLU A N 1
ATOM 1676 C CA . GLU A 1 246 ? -0.283 33.151 79.248 1.00 35.90 246 GLU A CA 1
ATOM 1677 C C . GLU A 1 246 ? 1.136 33.507 78.830 1.00 35.00 246 GLU A C 1
ATOM 1678 O O . GLU A 1 246 ? 2.022 32.670 78.821 1.00 34.75 246 GLU A O 1
ATOM 1684 N N . ARG A 1 247 ? 1.330 34.763 78.449 1.00 33.39 247 ARG A N 1
ATOM 1685 C CA . ARG A 1 247 ? 2.645 35.272 78.064 1.00 32.60 247 ARG A CA 1
ATOM 1686 C C . ARG A 1 247 ? 2.617 36.801 78.041 1.00 31.99 247 ARG A C 1
ATOM 1687 O O . ARG A 1 247 ? 2.086 37.401 77.107 1.00 31.25 247 ARG A O 1
ATOM 1695 N N . LYS A 1 248 ? 3.166 37.428 79.079 1.00 30.73 248 LYS A N 1
ATOM 1696 C CA . LYS A 1 248 ? 3.186 38.878 79.180 1.00 31.14 248 LYS A CA 1
ATOM 1697 C C . LYS A 1 248 ? 4.523 39.353 79.766 1.00 30.37 248 LYS A C 1
ATOM 1698 O O . LYS A 1 248 ? 5.155 38.663 80.578 1.00 28.75 248 LYS A O 1
ATOM 1704 N N . GLY A 1 249 ? 4.954 40.539 79.346 1.00 30.00 249 GLY A N 1
ATOM 1705 C CA . GLY A 1 249 ? 6.205 41.079 79.837 1.00 28.16 249 GLY A CA 1
ATOM 1706 C C . GLY A 1 249 ? 6.074 41.509 81.276 1.00 27.84 249 GLY A C 1
ATOM 1707 O O . GLY A 1 249 ? 4.980 41.855 81.724 1.00 27.44 249 GLY A O 1
ATOM 1708 N N . PHE A 1 250 ? 7.192 41.489 81.987 1.00 26.87 250 PHE A N 1
ATOM 1709 C CA . PHE A 1 250 ? 7.219 41.862 83.388 1.00 26.51 250 PHE A CA 1
ATOM 1710 C C . PHE A 1 250 ? 6.654 43.250 83.650 1.00 27.18 250 PHE A C 1
ATOM 1711 O O . PHE A 1 250 ? 5.823 43.429 84.545 1.00 27.30 250 PHE A O 1
ATOM 1719 N N . ILE A 1 251 ? 7.095 44.229 82.866 1.00 27.38 251 ILE A N 1
ATOM 1720 C CA . ILE A 1 251 ? 6.652 45.613 83.046 1.00 28.20 251 ILE A CA 1
ATOM 1721 C C . ILE A 1 251 ? 5.131 45.740 82.956 1.00 29.27 251 ILE A C 1
ATOM 1722 O O . ILE A 1 251 ? 4.498 46.279 83.849 1.00 28.90 251 ILE A O 1
ATOM 1727 N N . ASP A 1 252 ? 4.549 45.245 81.868 1.00 31.12 252 ASP A N 1
ATOM 1728 C CA . ASP A 1 252 ? 3.103 45.287 81.687 1.00 33.50 252 ASP A CA 1
ATOM 1729 C C . ASP A 1 252 ? 2.374 44.504 82.763 1.00 33.84 252 ASP A C 1
ATOM 1730 O O . ASP A 1 252 ? 1.332 44.944 83.259 1.00 34.11 252 ASP A O 1
ATOM 1735 N N . PHE A 1 253 ? 2.901 43.330 83.106 1.00 34.78 253 PHE A N 1
ATOM 1736 C CA . PHE A 1 253 ? 2.293 42.495 84.144 1.00 34.81 253 PHE A CA 1
ATOM 1737 C C . PHE A 1 253 ? 2.367 43.243 85.475 1.00 36.03 253 PHE A C 1
ATOM 1738 O O . PHE A 1 253 ? 1.431 43.203 86.275 1.00 35.74 253 PHE A O 1
ATOM 1746 N N . TYR A 1 254 ? 3.480 43.948 85.679 1.00 37.74 254 TYR A N 1
ATOM 1747 C CA . TYR A 1 254 ? 3.726 44.710 86.901 1.00 39.53 254 TYR A CA 1
ATOM 1748 C C . TYR A 1 254 ? 2.770 45.893 87.022 1.00 41.75 254 TYR A C 1
ATOM 1749 O O . TYR A 1 254 ? 2.234 46.165 88.106 1.00 41.41 254 TYR A O 1
ATOM 1758 N N . GLU A 1 255 ? 2.545 46.584 85.905 1.00 43.44 255 GLU A N 1
ATOM 1759 C CA . GLU A 1 255 ? 1.664 47.751 85.889 1.00 45.68 255 GLU A CA 1
ATOM 1760 C C . GLU A 1 255 ? 0.182 47.386 86.001 1.00 46.66 255 GLU A C 1
ATOM 1761 O O . GLU A 1 255 ? -0.569 48.012 86.737 1.00 46.85 255 GLU A O 1
ATOM 1767 N N . ASP A 1 256 ? -0.234 46.356 85.277 1.00 48.35 256 ASP A N 1
ATOM 1768 C CA . ASP A 1 256 ? -1.622 45.914 85.316 1.00 50.22 256 ASP A CA 1
ATOM 1769 C C . ASP A 1 256 ? -2.000 45.308 86.665 1.00 51.91 256 ASP A C 1
ATOM 1770 O O . ASP A 1 256 ? -3.041 45.641 87.228 1.00 51.06 256 ASP A O 1
ATOM 1775 N N . GLU A 1 257 ? -1.156 44.421 87.182 1.00 54.07 257 GLU A N 1
ATOM 1776 C CA . GLU A 1 257 ? -1.417 43.784 88.470 1.00 56.91 257 GLU A CA 1
ATOM 1777 C C . GLU A 1 257 ? -1.276 44.777 89.612 1.00 58.74 257 GLU A C 1
ATOM 1778 O O . GLU A 1 257 ? -1.908 44.637 90.652 1.00 58.28 257 GLU A O 1
ATOM 1784 N N . GLY A 1 258 ? -0.446 45.790 89.402 1.00 61.45 258 GLY A N 1
ATOM 1785 C CA . GLY A 1 258 ? -0.234 46.801 90.422 1.00 65.11 258 GLY A CA 1
ATOM 1786 C C . GLY A 1 258 ? -1.488 47.605 90.720 1.00 67.76 258 GLY A C 1
ATOM 1787 O O . GLY A 1 258 ? -1.795 47.879 91.883 1.00 67.91 258 GLY A O 1
ATOM 1788 N N . ARG A 1 259 ? -2.214 47.986 89.672 1.00 70.13 259 ARG A N 1
ATOM 1789 C CA . ARG A 1 259 ? -3.440 48.759 89.836 1.00 73.04 259 ARG A CA 1
ATOM 1790 C C . ARG A 1 259 ? -4.569 47.894 90.393 1.00 74.69 259 ARG A C 1
ATOM 1791 O O . ARG A 1 259 ? -5.575 48.412 90.888 1.00 74.91 259 ARG A O 1
ATOM 1799 N N . ARG A 1 260 ? -4.391 46.579 90.319 1.00 76.49 260 ARG A N 1
ATOM 1800 C CA . ARG A 1 260 ? -5.397 45.641 90.795 1.00 78.33 260 ARG A CA 1
ATOM 1801 C C . ARG A 1 260 ? -5.001 45.018 92.126 1.00 79.54 260 ARG A C 1
ATOM 1802 O O . ARG A 1 260 ? -5.668 44.115 92.622 1.00 79.90 260 ARG A O 1
ATOM 1810 N N . ASN A 1 261 ? -3.911 45.513 92.703 1.00 81.19 261 ASN A N 1
ATOM 1811 C CA . ASN A 1 261 ? -3.409 45.018 93.986 1.00 82.72 261 ASN A CA 1
ATOM 1812 C C . ASN A 1 261 ? -2.719 46.138 94.767 1.00 83.67 261 ASN A C 1
ATOM 1813 O O . ASN A 1 261 ? -1.495 46.138 94.931 1.00 83.64 261 ASN A O 1
ATOM 1818 N N . PRO A 1 262 ? -3.503 47.114 95.254 1.00 84.58 262 PRO A N 1
ATOM 1819 C CA . PRO A 1 262 ? -2.968 48.243 96.017 1.00 85.43 262 PRO A CA 1
ATOM 1820 C C . PRO A 1 262 ? -2.462 47.839 97.398 1.00 86.24 262 PRO A C 1
ATOM 1821 O O . PRO A 1 262 ? -1.496 48.408 97.901 1.00 86.26 262 PRO A O 1
ATOM 1825 N N . GLU A 1 263 ? -3.117 46.853 98.007 1.00 87.27 263 GLU A N 1
ATOM 1826 C CA . GLU A 1 263 ? -2.726 46.388 99.333 1.00 88.47 263 GLU A CA 1
ATOM 1827 C C . GLU A 1 263 ? -1.417 45.607 99.300 1.00 89.07 263 GLU A C 1
ATOM 1828 O O . GLU A 1 263 ? -0.483 45.918 100.041 1.00 89.12 263 GLU A O 1
ATOM 1834 N N . LEU A 1 264 ? -1.354 44.595 98.440 1.00 89.82 264 LEU A N 1
ATOM 1835 C CA . LEU A 1 264 ? -0.159 43.768 98.321 1.00 90.66 264 LEU A CA 1
ATOM 1836 C C . LEU A 1 264 ? 1.044 44.602 97.887 1.00 91.18 264 LEU A C 1
ATOM 1837 O O . LEU A 1 264 ? 2.195 44.192 98.059 1.00 91.26 264 LEU A O 1
ATOM 1842 N N . SER A 1 265 ? 0.768 45.773 97.322 1.00 91.80 265 SER A N 1
ATOM 1843 C CA . SER A 1 265 ? 1.818 46.674 96.863 1.00 92.50 265 SER A CA 1
ATOM 1844 C C . SER A 1 265 ? 2.248 47.639 97.964 1.00 92.88 265 SER A C 1
ATOM 1845 O O . SER A 1 265 ? 3.420 48.005 98.061 1.00 92.75 265 SER A O 1
ATOM 1848 N N . LYS A 1 266 ? 1.290 48.046 98.790 1.00 93.44 266 LYS A N 1
ATOM 1849 C CA . LYS A 1 266 ? 1.549 48.973 99.886 1.00 93.97 266 LYS A CA 1
ATOM 1850 C C . LYS A 1 266 ? 2.185 48.261 101.078 1.00 94.21 266 LYS A C 1
ATOM 1851 O O . LYS A 1 266 ? 2.887 48.882 101.877 1.00 94.09 266 LYS A O 1
ATOM 1857 N N . LYS A 1 267 ? 1.943 46.958 101.186 1.00 94.52 267 LYS A N 1
ATOM 1858 C CA . LYS A 1 267 ? 2.493 46.159 102.276 1.00 94.91 267 LYS A CA 1
ATOM 1859 C C . LYS A 1 267 ? 3.996 45.945 102.120 1.00 95.11 267 LYS A C 1
ATOM 1860 O O . LYS A 1 267 ? 4.540 44.936 102.570 1.00 95.16 267 LYS A O 1
ATOM 1866 N N . MET A 1 268 ? 4.666 46.903 101.487 1.00 95.25 268 MET A N 1
ATOM 1867 C CA . MET A 1 268 ? 6.107 46.812 101.274 1.00 95.25 268 MET A CA 1
ATOM 1868 C C . MET A 1 268 ? 6.664 48.103 100.684 1.00 94.63 268 MET A C 1
ATOM 1869 O O . MET A 1 268 ? 5.908 49.004 100.312 1.00 94.92 268 MET A O 1
ATOM 1874 N N . GLY A 1 269 ? 7.990 48.182 100.601 1.00 93.70 269 GLY A N 1
ATOM 1875 C CA . GLY A 1 269 ? 8.634 49.369 100.068 1.00 92.20 269 GLY A CA 1
ATOM 1876 C C . GLY A 1 269 ? 8.443 49.554 98.576 1.00 91.07 269 GLY A C 1
ATOM 1877 O O . GLY A 1 269 ? 9.158 50.346 97.949 1.00 91.06 269 GLY A O 1
ATOM 1878 N N . LEU A 1 270 ? 7.485 48.827 98.003 1.00 89.53 270 LEU A N 1
ATOM 1879 C CA . LEU A 1 270 ? 7.210 48.923 96.571 1.00 87.86 270 LEU A CA 1
ATOM 1880 C C . LEU A 1 270 ? 6.739 50.335 96.240 1.00 86.26 270 LEU A C 1
ATOM 1881 O O . LEU A 1 270 ? 6.314 51.073 97.128 1.00 86.38 270 LEU A O 1
ATOM 1886 N N . GLY A 1 271 ? 6.813 50.710 94.967 1.00 84.27 271 GLY A N 1
ATOM 1887 C CA . GLY A 1 271 ? 6.380 52.039 94.583 1.00 81.81 271 GLY A CA 1
ATOM 1888 C C . GLY A 1 271 ? 6.590 52.376 93.119 1.00 79.97 271 GLY A C 1
ATOM 1889 O O . GLY A 1 271 ? 5.810 51.963 92.255 1.00 80.03 271 GLY A O 1
ATOM 1890 N N . CYS A 1 272 ? 7.645 53.131 92.832 1.00 77.69 272 CYS A N 1
ATOM 1891 C CA . CYS A 1 272 ? 7.942 53.539 91.463 1.00 75.14 272 CYS A CA 1
ATOM 1892 C C . CYS A 1 272 ? 9.321 53.051 91.007 1.00 72.95 272 CYS A C 1
ATOM 1893 O O . CYS A 1 272 ? 10.307 53.131 91.751 1.00 73.07 272 CYS A O 1
ATOM 1896 N N . LEU A 1 273 ? 9.379 52.543 89.778 1.00 69.75 273 LEU A N 1
ATOM 1897 C CA . LEU A 1 273 ? 10.625 52.044 89.207 1.00 66.48 273 LEU A CA 1
ATOM 1898 C C . LEU A 1 273 ? 11.231 53.070 88.263 1.00 64.19 273 LEU A C 1
ATOM 1899 O O . LEU A 1 273 ? 10.522 53.679 87.464 1.00 64.15 273 LEU A O 1
ATOM 1904 N N . THR A 1 274 ? 12.544 53.253 88.356 1.00 61.05 274 THR A N 1
ATOM 1905 C CA . THR A 1 274 ? 13.235 54.202 87.495 1.00 58.20 274 THR A CA 1
ATOM 1906 C C . THR A 1 274 ? 13.543 53.547 86.151 1.00 56.76 274 THR A C 1
ATOM 1907 O O . THR A 1 274 ? 13.464 52.328 86.022 1.00 55.71 274 THR A O 1
ATOM 1911 N N . ARG A 1 275 ? 13.897 54.361 85.163 1.00 55.21 275 ARG A N 1
ATOM 1912 C CA . ARG A 1 275 ? 14.231 53.869 83.831 1.00 53.49 275 ARG A CA 1
ATOM 1913 C C . ARG A 1 275 ? 15.292 52.770 83.881 1.00 51.81 275 ARG A C 1
ATOM 1914 O O . ARG A 1 275 ? 15.122 51.699 83.305 1.00 50.35 275 ARG A O 1
ATOM 1922 N N . GLU A 1 276 ? 16.393 53.041 84.575 1.00 50.36 276 GLU A N 1
ATOM 1923 C CA . GLU A 1 276 ? 17.485 52.073 84.695 1.00 49.15 276 GLU A CA 1
ATOM 1924 C C . GLU A 1 276 ? 17.032 50.773 85.357 1.00 47.24 276 GLU A C 1
ATOM 1925 O O . GLU A 1 276 ? 17.405 49.681 84.934 1.00 45.91 276 GLU A O 1
ATOM 1931 N N . GLU A 1 277 ? 16.217 50.895 86.399 1.00 45.40 277 GLU A N 1
ATOM 1932 C CA . GLU A 1 277 ? 15.706 49.728 87.107 1.00 44.53 277 GLU A CA 1
ATOM 1933 C C . GLU A 1 277 ? 14.711 48.976 86.239 1.00 43.74 277 GLU A C 1
ATOM 1934 O O . GLU A 1 277 ? 14.673 47.752 86.255 1.00 44.24 277 GLU A O 1
ATOM 1940 N N . SER A 1 278 ? 13.917 49.718 85.473 1.00 42.07 278 SER A N 1
ATOM 1941 C CA . SER A 1 278 ? 12.922 49.124 84.589 1.00 41.48 278 SER A CA 1
ATOM 1942 C C . SER A 1 278 ? 13.574 48.285 83.504 1.00 39.96 278 SER A C 1
ATOM 1943 O O . SER A 1 278 ? 12.993 47.316 83.032 1.00 39.26 278 SER A O 1
ATOM 1946 N N . GLU A 1 279 ? 14.777 48.679 83.100 1.00 39.69 279 GLU A N 1
ATOM 1947 C CA . GLU A 1 279 ? 15.519 47.963 82.066 1.00 39.09 279 GLU A CA 1
ATOM 1948 C C . GLU A 1 279 ? 15.844 46.542 82.489 1.00 37.07 279 GLU A C 1
ATOM 1949 O O . GLU A 1 279 ? 15.792 45.631 81.680 1.00 36.61 279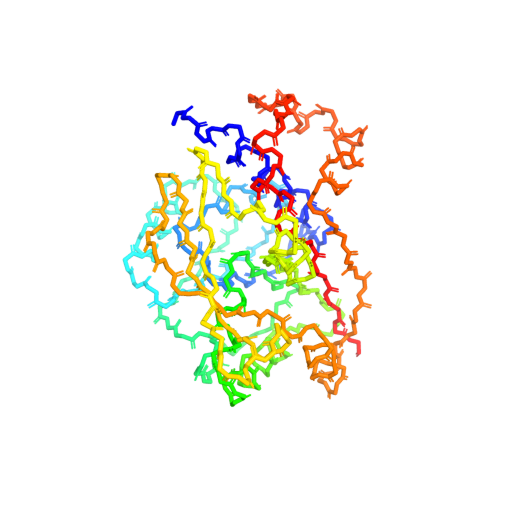 GLU A O 1
ATOM 1955 N N . VAL A 1 280 ? 16.140 46.352 83.769 1.00 35.90 280 VAL A N 1
ATOM 1956 C CA . VAL A 1 280 ? 16.449 45.025 84.297 1.00 34.59 280 VAL A CA 1
ATOM 1957 C C . VAL A 1 280 ? 15.181 44.183 84.406 1.00 33.30 280 VAL A C 1
ATOM 1958 O O . VAL A 1 280 ? 15.157 43.022 83.982 1.00 32.40 280 VAL A O 1
ATOM 1962 N N . VAL A 1 281 ? 14.132 44.775 84.965 1.00 31.55 281 VAL A N 1
ATOM 1963 C CA . VAL A 1 281 ? 12.862 44.090 85.113 1.00 30.44 281 VAL A CA 1
ATOM 1964 C C . VAL A 1 281 ? 12.238 43.757 83.764 1.00 29.11 281 VAL A C 1
ATOM 1965 O O . VAL A 1 281 ? 11.635 42.717 83.602 1.00 29.42 281 VAL A O 1
ATOM 1969 N N . GLY A 1 282 ? 12.378 44.661 82.796 1.00 28.06 282 GLY A N 1
ATOM 1970 C CA . GLY A 1 282 ? 11.802 44.469 81.477 1.00 27.14 282 GLY A CA 1
ATOM 1971 C C . GLY A 1 282 ? 12.480 43.395 80.654 1.00 27.58 282 GLY A C 1
ATOM 1972 O O . GLY A 1 282 ? 12.130 43.152 79.519 1.00 26.88 282 GLY A O 1
ATOM 1973 N N . ILE A 1 283 ? 13.463 42.738 81.240 1.00 29.04 283 ILE A N 1
ATOM 1974 C CA . ILE A 1 283 ? 14.174 41.657 80.570 1.00 28.67 283 ILE A CA 1
ATOM 1975 C C . ILE A 1 283 ? 13.409 40.336 80.638 1.00 28.56 283 ILE A C 1
ATOM 1976 O O . ILE A 1 283 ? 13.507 39.514 79.727 1.00 28.39 283 ILE A O 1
ATOM 1981 N N . TYR A 1 284 ? 12.662 40.132 81.721 1.00 28.40 284 TYR A N 1
ATOM 1982 C CA . TYR A 1 284 ? 11.937 38.883 81.915 1.00 27.77 284 TYR A CA 1
ATOM 1983 C C . TYR A 1 284 ? 10.471 38.986 81.492 1.00 27.51 284 TYR A C 1
ATOM 1984 O O . TYR A 1 284 ? 9.907 40.074 81.360 1.00 25.96 284 TYR A O 1
ATOM 1993 N N . GLU A 1 285 ? 9.863 37.834 81.257 1.00 27.28 285 GLU A N 1
ATOM 1994 C CA . GLU A 1 285 ? 8.457 37.792 80.894 1.00 27.99 285 GLU A CA 1
ATOM 1995 C C . GLU A 1 285 ? 7.786 36.607 81.592 1.00 27.59 285 GLU A C 1
ATOM 1996 O O . GLU A 1 285 ? 8.437 35.633 81.964 1.00 26.61 285 GLU A O 1
ATOM 2002 N N . VAL A 1 286 ? 6.485 36.727 81.820 1.00 27.68 286 VAL A N 1
ATOM 2003 C CA . VAL A 1 286 ? 5.724 35.664 82.451 1.00 27.36 286 VAL A CA 1
ATOM 2004 C C . VAL A 1 286 ? 5.181 34.702 81.391 1.00 26.95 286 VAL A C 1
ATOM 2005 O O . VAL A 1 286 ? 4.644 35.135 80.360 1.00 27.34 286 VAL A O 1
ATOM 2009 N N . VAL A 1 287 ? 5.331 33.405 81.656 1.00 25.56 287 VAL A N 1
ATOM 2010 C CA . VAL A 1 287 ? 4.849 32.372 80.749 1.00 25.08 287 VAL A CA 1
ATOM 2011 C C . VAL A 1 287 ? 4.130 31.290 81.551 1.00 25.42 287 VAL A C 1
ATOM 2012 O O . VAL A 1 287 ? 4.667 30.801 82.555 1.00 23.67 287 VAL A O 1
ATOM 2016 N N . VAL A 1 288 ? 2.938 30.906 81.105 1.00 25.85 288 VAL A N 1
ATOM 2017 C CA . VAL A 1 288 ? 2.165 29.896 81.816 1.00 27.14 288 VAL A CA 1
ATOM 2018 C C . VAL A 1 288 ? 1.603 28.819 80.907 1.00 28.89 288 VAL A C 1
ATOM 2019 O O . VAL A 1 288 ? 0.997 29.119 79.874 1.00 30.58 288 VAL A O 1
ATOM 2023 N N . PHE A 1 289 ? 1.792 27.561 81.305 1.00 29.89 289 PHE A N 1
ATOM 2024 C CA . PHE A 1 289 ? 1.267 26.424 80.539 1.00 29.27 289 PHE A CA 1
ATOM 2025 C C . PHE A 1 289 ? 0.314 25.632 81.422 1.00 30.17 289 PHE A C 1
ATOM 2026 O O . PHE A 1 289 ? 0.475 25.604 82.631 1.00 31.18 289 PHE A O 1
ATOM 2034 N N . ARG A 1 290 ? -0.691 25.015 80.814 1.00 31.54 290 ARG A N 1
ATOM 2035 C CA . ARG A 1 290 ? -1.655 24.201 81.538 1.00 33.00 290 ARG A CA 1
ATOM 2036 C C . ARG A 1 290 ? -1.788 22.832 80.883 1.00 33.62 290 ARG A C 1
ATOM 2037 O O . ARG A 1 290 ? -1.885 22.734 79.671 1.00 34.27 290 ARG A O 1
ATOM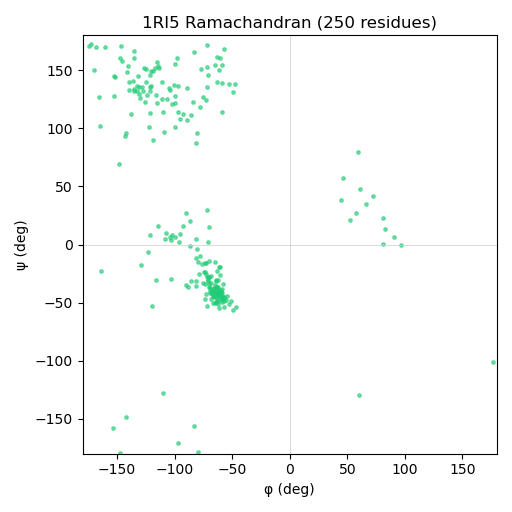 2045 N N . LYS A 1 291 ? -1.793 21.779 81.696 1.00 35.12 291 LYS A N 1
ATOM 2046 C CA . LYS A 1 291 ? -1.935 20.418 81.193 1.00 37.63 291 LYS A CA 1
ATOM 2047 C C . LYS A 1 291 ? -3.384 20.107 80.857 1.00 40.14 291 LYS A C 1
ATOM 2048 O O . LYS A 1 291 ? -4.243 20.149 81.722 1.00 40.42 291 LYS A O 1
ATOM 2054 N N . LEU A 1 292 ? -3.649 19.807 79.594 1.00 43.33 292 LEU A N 1
ATOM 2055 C CA . LEU A 1 292 ? -4.996 19.493 79.141 1.00 46.48 292 LEU A CA 1
ATOM 2056 C C . LEU A 1 292 ? -5.006 18.143 78.426 1.00 47.64 292 LEU A C 1
ATOM 2057 O O . LEU A 1 292 ? -5.348 17.141 79.090 1.00 49.31 292 LEU A O 1
#

Organism: Encephalitozoon cuniculi (strain GB-M1) (NCBI:txid284813)

Radius of gyration: 17.83 Å; Cα contacts (8 Å, |Δi|>4): 469; chains: 1; bounding box: 38×45×52 Å

InterPro domains:
  IPR004971 mRNA (guanine-N(7))-methyltransferase domain [PF03291] (4-276)
  IPR004971 mRNA (guanine-N(7))-methyltransferase domain [PS51562] (26-277)
  IPR016899 mRNA cap guanine-N7 methyltransferase, eukaryotes [PIRSF028762] (3-276)
  IPR029063 S-adenosyl-L-methionine-dependent methyltransferase superfamily [G3DSA:3.40.50.150] (26-282)
  IPR029063 S-adenosyl-L-methionine-dependent methyltransferase superfamily [SSF53335] (32-276)
  IPR039753 mRNA cap guanine-N7 methyltransferase [PTHR12189] (7-276)

Sequence (252 aa):
SKTINIRNANNFIKACLIRLYTKRGDSVLDLGCGKGGDLLKYERAGIGEYYGVDIAEVSINDARVRARNMKRRFKVFFRAQDSYGRHMDLGKEFDVISSQFSFHYAFSTSESLDIAQRNIARHLRPGGYFIMTVPSRDVILERYKQGRMSNDFYKIELEKMEDVPMESVREYRFTLLDSVNNCIEYFVDFTRMVDGFKRLGLSLVERKGFIDFYEDEGRRNPELSKKMGLGCLTREESEVVGIYEVVVFRKL

Nearest PDB structures (foldseek):
  1ri1-assembly1_A  TM=9.993E-01  e=5.692E-53  Encephalitozoon cuniculi
  2hv9-assembly1_A  TM=9.995E-01  e=2.040E-49  Encephalitozoon cuniculi
  3bgv-assembly3_C  TM=8.891E-01  e=2.532E-25  Homo sapiens
  8q8g-assembly1_A  TM=8.970E-01  e=1.065E-24  Homo sapiens
  3tma-assembly1_A  TM=7.591E-01  e=1.322E-07  Thermus thermophilus HB27

B-factor: mean 41.75, std 16.03, range [20.44, 97.72]

Secondary structure (DSSP, 8-state):
--SHHHHHHHHHHHHHHHHHH--TT-EEEEET-TTTTTHHHHHHHT-SEEEEEES-HHHHHHHHHHHHTS--SSEEEEEES-TTTS----SS-EEEEEEES-GGGGGSSHHHHHHHHHHHHHTEEEEEEEEEEEE-HHHHHHHHHHT--B-SSEEEE----SS--TTT--EEEEEETTS-SSEEEE---HHHHHHHHHTTTEEEEEEEEHHHHHHHHHHT-HHHHHSSS-----HHHHHHHTTEEEEEEEE-

CATH classification: 3.40.50.150